Protein AF-A0A1Q7W1Q2-F1 (afdb_monomer_lite)

Radius of gyration: 24.7 Å; chains: 1; bounding box: 68×40×59 Å

pLDDT: mean 87.17, std 10.16, range [49.59, 96.88]

Secondary structure (DSSP, 8-state):
-HHHHHHHHHHHH-TT-TTHHHHHHHHHHHHHHTTSS-HHHHHHT-SSHHHHHHGGG--SHHHHHHHHHHHHHHHHHHTT-HHHHHHHHHHTTT--S-HHHHHTT-----PPPPPPPP-GGGT--B-HHHHHHHHS-HHHHHHHHH---HHHHHHHHHHHHHHHTSBS--HHHHHHHTSTTS-HHHHHHHHT-TT--HHHHHHHHTSTT-HHHHHHHHT-TT--HHHHHHHHHTTTT-HHHHHHHHHHHHTT-HHHHHHHHHTS-TT-HHHHHHHHHHHGGGS-HHHHHHHHHHHHHHHHHHHHHHHHHHHHSSSTTS-HHHHHHHHHT-STTHHHHHHTS----TTHHHHHHHHHHS-GGGGG-SSGGG-

Structure (mmCIF, N/CA/C/O backbone):
data_AF-A0A1Q7W1Q2-F1
#
_entry.id   AF-A0A1Q7W1Q2-F1
#
loop_
_atom_site.group_PDB
_atom_site.id
_atom_site.type_symbol
_atom_site.label_atom_id
_atom_site.label_alt_id
_atom_site.label_comp_id
_atom_site.label_asym_id
_atom_site.label_entity_id
_atom_site.label_seq_id
_atom_site.pdbx_PDB_ins_code
_atom_site.Cartn_x
_atom_site.Cartn_y
_atom_site.Cartn_z
_atom_site.occupancy
_atom_site.B_iso_or_equiv
_atom_site.auth_seq_id
_atom_site.auth_comp_id
_atom_site.auth_asym_id
_atom_site.auth_atom_id
_atom_site.pdbx_PDB_model_num
ATOM 1 N N . MET A 1 1 ? 6.305 15.985 -28.533 1.00 85.50 1 MET A N 1
ATOM 2 C CA . MET A 1 1 ? 7.759 16.013 -28.216 1.00 85.50 1 MET A CA 1
ATOM 3 C C . MET A 1 1 ? 8.336 17.378 -27.804 1.00 85.50 1 MET A C 1
ATOM 5 O O . MET A 1 1 ? 9.188 17.390 -26.925 1.00 85.50 1 MET A O 1
ATOM 9 N N . ALA A 1 2 ? 7.923 18.521 -28.372 1.00 83.88 2 ALA A N 1
ATOM 10 C CA . ALA A 1 2 ? 8.503 19.830 -28.011 1.00 83.88 2 ALA A CA 1
ATOM 11 C C . ALA A 1 2 ? 8.360 20.188 -26.513 1.00 83.88 2 ALA A C 1
ATOM 13 O O . ALA A 1 2 ? 9.341 20.574 -25.879 1.00 83.88 2 ALA A O 1
ATOM 14 N N . ASP A 1 3 ? 7.177 19.975 -25.924 1.00 83.31 3 ASP A N 1
ATOM 15 C CA . ASP A 1 3 ? 6.939 20.178 -24.483 1.00 83.31 3 ASP A CA 1
ATOM 16 C C . ASP A 1 3 ? 7.819 19.297 -23.602 1.00 83.31 3 ASP A C 1
ATOM 18 O O . ASP A 1 3 ? 8.350 19.747 -22.589 1.00 83.31 3 ASP A O 1
ATOM 22 N N . TYR A 1 4 ? 8.023 18.050 -24.024 1.00 86.75 4 TYR A N 1
ATOM 23 C CA . TYR A 1 4 ? 8.872 17.099 -23.321 1.00 86.75 4 TYR A CA 1
ATOM 24 C C . TYR A 1 4 ? 10.329 17.578 -23.273 1.00 86.75 4 TYR A C 1
ATOM 26 O O . TYR A 1 4 ? 10.944 17.585 -22.209 1.00 86.75 4 TYR A O 1
ATOM 34 N N . HIS A 1 5 ? 10.870 18.056 -24.399 1.00 85.31 5 HIS A N 1
ATOM 35 C CA . HIS A 1 5 ? 12.221 18.622 -24.437 1.00 85.31 5 HIS A CA 1
ATOM 36 C C . HIS A 1 5 ? 12.345 19.888 -23.584 1.00 85.31 5 HIS A C 1
ATOM 38 O O . HIS A 1 5 ? 13.326 20.026 -22.858 1.00 85.31 5 HIS A O 1
ATOM 44 N N . ARG A 1 6 ? 11.338 20.774 -23.601 1.00 87.25 6 ARG A N 1
ATOM 45 C CA . ARG A 1 6 ? 11.310 21.951 -22.715 1.00 87.25 6 ARG A CA 1
ATOM 46 C C . ARG A 1 6 ? 11.351 21.553 -21.240 1.00 87.25 6 ARG A C 1
ATOM 48 O O . ARG A 1 6 ? 12.134 22.121 -20.481 1.00 87.25 6 ARG A O 1
ATOM 55 N N . ALA A 1 7 ? 10.551 20.564 -20.847 1.00 82.62 7 ALA A N 1
ATOM 56 C CA . ALA A 1 7 ? 10.514 20.066 -19.476 1.00 82.62 7 ALA A CA 1
ATOM 57 C C . ALA A 1 7 ? 11.843 19.417 -19.057 1.00 82.62 7 ALA A C 1
ATOM 59 O O . ALA A 1 7 ? 12.332 19.688 -17.963 1.00 82.62 7 ALA A O 1
ATOM 60 N N . ILE A 1 8 ? 12.468 18.616 -19.929 1.00 82.56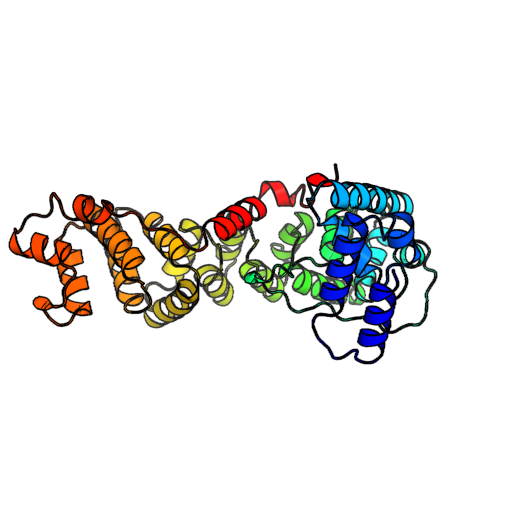 8 ILE A N 1
ATOM 61 C CA . ILE A 1 8 ? 13.799 18.049 -19.663 1.00 82.56 8 ILE A CA 1
ATOM 62 C C . ILE A 1 8 ? 14.821 19.154 -19.421 1.00 82.56 8 ILE A C 1
ATOM 64 O O . ILE A 1 8 ? 15.509 19.115 -18.402 1.00 82.56 8 ILE A O 1
ATOM 68 N N . SER A 1 9 ? 14.904 20.142 -20.316 1.00 83.38 9 SER A N 1
ATOM 69 C CA . SER A 1 9 ? 15.848 21.253 -20.165 1.00 83.38 9 SER A CA 1
ATOM 70 C C . SER A 1 9 ? 15.601 22.013 -18.862 1.00 83.38 9 SER A C 1
ATOM 72 O O . SER A 1 9 ? 16.543 22.365 -18.157 1.00 83.38 9 SER A O 1
ATOM 74 N N . HIS A 1 10 ? 14.333 22.206 -18.486 1.00 83.38 10 HIS A N 1
ATOM 75 C CA . HIS A 1 10 ? 13.975 22.829 -17.217 1.00 83.38 10 HIS A CA 1
ATOM 76 C C . HIS A 1 10 ? 14.518 22.053 -16.008 1.00 83.38 10 HIS A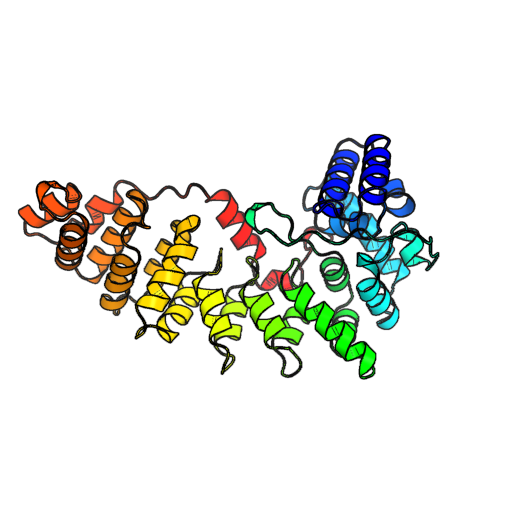 C 1
ATOM 78 O O . HIS A 1 10 ? 15.169 22.658 -15.158 1.00 83.38 10 HIS A O 1
ATOM 84 N N . PHE A 1 11 ? 14.288 20.738 -15.927 1.00 79.00 11 PHE A N 1
ATOM 85 C CA . PHE A 1 11 ? 14.748 19.930 -14.789 1.00 79.00 11 PHE A CA 1
ATOM 86 C C . PHE A 1 11 ? 16.263 19.700 -14.779 1.00 79.00 11 PHE A C 1
ATOM 88 O O . PHE A 1 11 ? 16.847 19.607 -13.705 1.00 79.00 11 PHE A O 1
ATOM 95 N N . GLN A 1 12 ? 16.917 19.674 -15.943 1.00 75.75 12 GLN A N 1
ATOM 96 C CA . GLN A 1 12 ? 18.382 19.648 -16.033 1.00 75.75 12 GLN A CA 1
ATOM 97 C C . GLN A 1 12 ? 19.006 20.937 -15.491 1.00 75.75 12 GLN A C 1
ATOM 99 O O . GLN A 1 12 ? 20.014 20.878 -14.794 1.00 75.75 12 GLN A O 1
ATOM 104 N N . ASN A 1 13 ? 18.370 22.081 -15.745 1.00 78.50 13 ASN A N 1
ATOM 105 C CA . ASN A 1 13 ? 18.809 23.373 -15.219 1.00 78.50 13 ASN A CA 1
ATOM 106 C C . ASN A 1 13 ? 18.407 23.590 -13.747 1.00 78.50 13 ASN A C 1
ATOM 108 O O . ASN A 1 13 ? 18.918 24.500 -13.102 1.00 78.50 13 ASN A O 1
ATOM 112 N N . HIS A 1 14 ? 17.505 22.762 -13.204 1.00 74.25 14 HIS A N 1
ATOM 113 C CA . HIS A 1 14 ? 17.011 22.854 -11.825 1.00 74.25 14 HIS A CA 1
ATOM 114 C C . HIS A 1 14 ? 16.956 21.468 -11.154 1.00 74.25 14 HIS A C 1
ATOM 116 O O . HIS A 1 14 ? 15.873 21.015 -10.767 1.00 74.25 14 HIS A O 1
ATOM 122 N N . PRO A 1 15 ? 18.104 20.787 -10.970 1.00 61.62 15 PRO A N 1
ATOM 123 C CA . PRO A 1 15 ? 18.145 19.396 -10.504 1.00 61.62 15 PRO A CA 1
ATOM 124 C C . PRO A 1 15 ? 17.605 19.204 -9.075 1.00 61.62 15 PRO A C 1
ATOM 126 O O . PRO A 1 15 ? 17.248 18.092 -8.697 1.00 61.62 15 PRO A O 1
ATOM 129 N N . GLY A 1 16 ? 17.506 20.282 -8.287 1.00 57.69 16 GLY A N 1
ATOM 130 C CA . GLY A 1 16 ? 16.912 20.276 -6.946 1.00 57.69 16 GLY A CA 1
ATOM 131 C C . GLY A 1 16 ? 15.379 20.334 -6.909 1.00 57.69 16 GLY A C 1
ATOM 132 O O . GLY A 1 16 ? 14.801 20.216 -5.830 1.00 57.69 16 GLY A O 1
ATOM 133 N N . ARG A 1 17 ? 14.690 20.520 -8.048 1.00 64.56 17 ARG A N 1
ATOM 134 C CA . ARG A 1 17 ? 13.218 20.519 -8.078 1.00 64.56 17 ARG A CA 1
ATOM 135 C C . ARG A 1 17 ? 12.680 19.091 -7.975 1.00 64.56 17 ARG A C 1
ATOM 137 O O . ARG A 1 17 ? 12.859 18.274 -8.877 1.00 64.56 17 ARG A O 1
ATOM 144 N N . ALA A 1 18 ? 11.971 18.811 -6.882 1.00 66.62 18 ALA A N 1
ATOM 145 C CA . ALA A 1 18 ? 11.214 17.573 -6.715 1.00 66.62 18 ALA A CA 1
ATOM 146 C C . ALA A 1 18 ? 10.126 17.434 -7.802 1.00 66.62 18 ALA A C 1
ATOM 148 O O . ALA A 1 18 ? 9.660 18.427 -8.358 1.00 66.62 18 ALA A O 1
ATOM 149 N N . GLY A 1 19 ? 9.710 16.203 -8.115 1.00 72.81 19 GLY A N 1
ATOM 150 C CA . GLY A 1 19 ? 8.628 15.954 -9.080 1.00 72.81 19 GLY A CA 1
ATOM 151 C C . GLY A 1 19 ? 9.064 15.791 -10.540 1.00 72.81 19 GLY A C 1
ATOM 152 O O . GLY A 1 19 ? 8.225 15.460 -11.375 1.00 72.81 19 GLY A O 1
ATOM 153 N N . GLY A 1 20 ? 10.348 15.976 -10.876 1.00 78.44 20 GLY A N 1
ATOM 154 C CA . GLY A 1 20 ? 10.820 15.964 -12.269 1.00 78.44 20 GLY A CA 1
ATOM 155 C C . GLY A 1 20 ? 10.509 14.676 -13.033 1.00 78.44 20 GLY A C 1
ATOM 156 O O . GLY A 1 20 ? 9.878 14.717 -14.089 1.00 78.44 20 GLY A O 1
ATOM 157 N N . LEU A 1 21 ? 10.873 13.519 -12.470 1.00 79.94 21 LEU A N 1
ATOM 158 C CA . LEU A 1 21 ? 10.579 12.210 -13.070 1.00 79.94 21 LEU A CA 1
ATOM 159 C C . LEU A 1 21 ? 9.072 12.019 -13.313 1.00 79.94 21 LEU A C 1
ATOM 161 O O . LEU A 1 21 ? 8.652 11.590 -14.385 1.00 79.94 21 LEU A O 1
ATOM 165 N N . THR A 1 22 ? 8.261 12.375 -12.320 1.00 80.75 22 THR A N 1
ATOM 166 C CA . THR A 1 22 ? 6.802 12.276 -12.356 1.00 80.75 22 THR A CA 1
ATOM 167 C C . THR A 1 22 ? 6.188 13.150 -13.445 1.00 80.75 22 THR A C 1
ATOM 169 O O . THR A 1 22 ? 5.297 12.711 -14.180 1.00 80.75 22 THR A O 1
ATOM 172 N N . HIS A 1 23 ? 6.660 14.389 -13.561 1.00 85.31 23 HIS A N 1
ATOM 173 C CA . HIS A 1 23 ? 6.187 15.316 -14.575 1.00 85.31 23 HIS A CA 1
ATOM 174 C C . HIS A 1 23 ? 6.527 14.800 -15.975 1.00 85.31 23 HIS A C 1
ATOM 176 O O . HIS A 1 23 ? 5.652 14.731 -16.837 1.00 85.31 23 HIS A O 1
ATOM 182 N N . LEU A 1 24 ? 7.772 14.357 -16.181 1.00 88.69 24 LEU A N 1
ATOM 183 C CA . LEU A 1 24 ? 8.210 13.774 -17.449 1.00 88.69 24 LEU A CA 1
ATOM 184 C C . LEU A 1 24 ? 7.396 12.529 -17.808 1.00 88.69 24 LEU A C 1
ATOM 186 O O . LEU A 1 24 ? 6.903 12.439 -18.927 1.00 88.69 24 LEU A O 1
ATOM 190 N N . ARG A 1 25 ? 7.160 11.628 -16.850 1.00 89.12 25 ARG A N 1
ATOM 191 C CA . ARG A 1 25 ? 6.273 10.468 -17.019 1.00 89.12 25 ARG A CA 1
ATOM 192 C C . ARG A 1 25 ? 4.870 10.873 -17.453 1.00 89.12 25 ARG A C 1
ATOM 194 O O . ARG A 1 25 ? 4.343 10.313 -18.408 1.00 89.12 25 ARG A O 1
ATOM 201 N N . THR A 1 26 ? 4.277 11.858 -16.783 1.00 89.44 26 THR A N 1
ATOM 202 C CA . THR A 1 26 ? 2.939 12.365 -17.121 1.00 89.44 26 THR A CA 1
ATOM 203 C C . THR A 1 26 ? 2.894 12.919 -18.542 1.00 89.44 26 THR A C 1
ATOM 205 O O . THR A 1 26 ? 1.967 12.614 -19.292 1.00 89.44 26 THR A O 1
ATOM 208 N N . LEU A 1 27 ? 3.908 13.695 -18.938 1.00 92.25 27 LEU A N 1
ATOM 209 C CA . LEU A 1 27 ? 4.029 14.195 -20.305 1.00 92.25 27 LEU A CA 1
ATOM 210 C C . LEU A 1 27 ? 4.184 13.058 -21.314 1.00 92.25 27 LEU A C 1
ATOM 212 O O . LEU A 1 27 ? 3.545 13.104 -22.363 1.00 92.25 27 LEU A O 1
ATOM 216 N N . THR A 1 28 ? 4.985 12.032 -21.012 1.00 92.75 28 THR A N 1
ATOM 217 C CA . THR A 1 28 ? 5.147 10.893 -21.917 1.00 92.75 28 THR A CA 1
ATOM 218 C C . THR A 1 28 ? 3.845 10.118 -22.082 1.00 92.75 28 THR A C 1
ATOM 220 O O . THR A 1 28 ? 3.453 9.850 -23.212 1.00 92.75 28 THR A O 1
ATOM 223 N N . ILE A 1 29 ? 3.126 9.834 -20.992 1.00 92.81 29 ILE A N 1
ATOM 224 C CA . ILE A 1 29 ? 1.820 9.156 -21.031 1.00 92.81 29 ILE A CA 1
ATOM 225 C C . ILE A 1 29 ? 0.819 9.956 -21.866 1.00 92.81 29 ILE A C 1
ATOM 227 O O . ILE A 1 29 ? 0.191 9.406 -22.768 1.00 92.81 29 ILE A O 1
ATOM 231 N N . ARG A 1 30 ? 0.698 11.267 -21.618 1.00 94.19 30 ARG A N 1
ATOM 232 C CA . ARG A 1 30 ? -0.177 12.148 -22.409 1.00 94.19 30 ARG A CA 1
ATOM 233 C C . ARG A 1 30 ? 0.226 12.170 -23.881 1.00 94.19 30 ARG A C 1
ATOM 235 O O . ARG A 1 30 ? -0.639 12.127 -24.748 1.00 94.19 30 ARG A O 1
ATOM 242 N N . GLY A 1 31 ? 1.526 12.202 -24.160 1.00 94.38 31 GLY A N 1
ATOM 243 C CA . GLY A 1 31 ? 2.055 12.185 -25.516 1.00 94.38 31 GLY A CA 1
ATOM 244 C C . GLY A 1 31 ? 1.741 10.888 -26.261 1.00 94.38 31 GLY A C 1
ATOM 245 O O . GLY A 1 31 ? 1.315 10.955 -27.411 1.00 94.38 31 GLY A O 1
ATOM 246 N N . VAL A 1 32 ? 1.880 9.737 -25.594 1.00 95.00 32 VAL A N 1
ATOM 247 C CA . VAL A 1 32 ? 1.506 8.415 -26.123 1.00 95.00 32 VAL A CA 1
ATOM 248 C C . VAL A 1 32 ? 0.003 8.343 -26.389 1.00 95.00 32 VAL A C 1
ATOM 250 O O . VAL A 1 32 ? -0.393 7.956 -27.486 1.00 95.00 32 VAL A O 1
ATOM 253 N N . ARG A 1 33 ? -0.835 8.787 -25.438 1.00 94.25 33 ARG A N 1
ATOM 254 C CA . ARG A 1 33 ? -2.300 8.858 -25.611 1.00 94.25 33 ARG A CA 1
ATOM 255 C C . ARG A 1 33 ? -2.698 9.702 -26.820 1.00 94.25 33 ARG A C 1
ATOM 257 O O . ARG A 1 33 ? -3.527 9.302 -27.627 1.00 94.25 33 ARG A O 1
ATOM 264 N N . ALA A 1 34 ? -2.058 10.856 -26.976 1.00 93.44 34 ALA A N 1
ATOM 265 C CA . ALA A 1 34 ? -2.306 11.758 -28.094 1.00 93.44 34 ALA A CA 1
ATOM 266 C C . ALA A 1 34 ? -1.650 11.307 -29.417 1.00 93.44 34 ALA A C 1
ATOM 268 O O . ALA A 1 34 ? -1.784 12.004 -30.417 1.00 93.44 34 ALA A O 1
ATOM 269 N N . GLY A 1 35 ? -0.882 10.208 -29.435 1.00 93.19 35 GLY A N 1
ATOM 270 C CA . GLY A 1 35 ? -0.128 9.761 -30.615 1.00 93.19 35 GLY A CA 1
ATOM 271 C C . GLY A 1 35 ? 1.045 10.671 -31.013 1.00 93.19 35 GLY A C 1
ATOM 272 O O . GLY A 1 35 ? 1.650 10.479 -32.061 1.00 93.19 35 GLY A O 1
ATOM 273 N N . THR A 1 36 ? 1.397 11.653 -30.179 1.00 94.50 36 THR A N 1
ATOM 274 C CA . THR A 1 36 ? 2.487 12.622 -30.428 1.00 94.50 36 THR A CA 1
ATOM 275 C C . THR A 1 36 ? 3.857 12.145 -29.944 1.00 94.50 36 THR A C 1
ATOM 277 O O . THR A 1 36 ? 4.859 12.843 -30.132 1.00 94.50 36 THR A O 1
ATOM 280 N N . ILE A 1 37 ? 3.887 11.000 -29.257 1.00 94.69 37 ILE A N 1
ATOM 281 C CA . ILE A 1 37 ? 5.092 10.270 -28.869 1.00 94.69 37 ILE A CA 1
ATOM 282 C C . ILE A 1 37 ? 4.863 8.808 -29.242 1.00 94.69 37 ILE A C 1
ATOM 284 O O . ILE A 1 37 ? 4.024 8.128 -28.653 1.00 94.69 37 ILE A O 1
ATOM 288 N N . SER A 1 38 ? 5.607 8.333 -30.232 1.00 94.12 38 SER A N 1
ATOM 289 C CA . SER A 1 38 ? 5.557 6.950 -30.704 1.00 94.12 38 SER A CA 1
ATOM 290 C C . SER A 1 38 ? 6.296 5.986 -29.759 1.00 94.12 38 SER A C 1
ATOM 292 O O . SER A 1 38 ? 7.199 6.407 -29.030 1.00 94.12 38 SER A O 1
ATOM 294 N N . PRO A 1 39 ? 6.010 4.669 -29.806 1.00 93.00 39 PRO A N 1
ATOM 295 C CA . PRO A 1 39 ? 6.775 3.664 -29.056 1.00 93.00 39 PRO A CA 1
ATOM 296 C C . PRO A 1 39 ? 8.285 3.735 -29.323 1.00 93.00 39 PRO A C 1
ATOM 298 O O . PRO A 1 39 ? 9.098 3.605 -28.408 1.00 93.00 39 PRO A O 1
ATOM 301 N N . HIS A 1 40 ? 8.661 4.007 -30.575 1.00 94.31 40 HIS A N 1
ATOM 302 C CA . HIS A 1 40 ? 10.049 4.217 -30.970 1.00 94.31 40 HIS A CA 1
ATOM 303 C C . HIS A 1 40 ? 10.657 5.434 -30.253 1.00 94.31 40 HIS A C 1
ATOM 305 O O . HIS A 1 40 ? 11.761 5.369 -29.723 1.00 94.31 40 HIS A O 1
ATOM 311 N N . GLU A 1 41 ? 9.943 6.550 -30.145 1.00 94.81 41 GLU A N 1
ATOM 312 C CA . GLU A 1 41 ? 10.446 7.709 -29.400 1.00 94.81 41 GLU A CA 1
ATOM 313 C C . GLU A 1 41 ? 10.572 7.438 -27.897 1.00 94.81 41 GLU A C 1
ATOM 315 O O . GLU A 1 41 ? 11.527 7.918 -27.283 1.00 94.81 41 GLU A O 1
ATOM 320 N N . VAL A 1 42 ? 9.689 6.623 -27.310 1.00 94.06 42 VAL A N 1
ATOM 321 C CA . VAL A 1 42 ? 9.826 6.204 -25.905 1.00 94.06 42 VAL A CA 1
ATOM 322 C C . VAL A 1 42 ? 11.105 5.390 -25.682 1.00 94.06 42 VAL A C 1
ATOM 324 O O . VAL A 1 42 ? 11.809 5.601 -24.698 1.00 94.06 42 VAL A O 1
ATOM 327 N N . LEU A 1 43 ? 11.457 4.500 -26.609 1.00 91.88 43 LEU A N 1
ATOM 328 C CA . LEU A 1 43 ? 12.670 3.685 -26.502 1.00 91.88 43 LEU A CA 1
ATOM 329 C C . LEU A 1 43 ? 13.958 4.497 -26.717 1.00 91.88 43 LEU A C 1
ATOM 331 O O . LEU A 1 43 ? 14.929 4.329 -25.976 1.00 91.88 43 LEU A O 1
ATOM 335 N N . PHE A 1 44 ? 13.973 5.367 -27.730 1.00 91.62 44 PHE A N 1
ATOM 336 C CA . PHE A 1 44 ? 15.202 5.996 -28.225 1.00 91.62 44 PHE A CA 1
ATOM 337 C C . PHE A 1 44 ? 15.429 7.417 -27.692 1.00 91.62 44 PHE A C 1
ATOM 339 O O . PHE A 1 44 ? 16.579 7.845 -27.579 1.00 91.62 44 PHE A O 1
ATOM 346 N N . ARG A 1 45 ? 14.363 8.171 -27.386 1.00 89.75 45 ARG A N 1
ATOM 347 C CA . ARG A 1 45 ? 14.434 9.627 -27.143 1.00 89.75 45 ARG A CA 1
ATOM 348 C C . ARG A 1 45 ? 13.939 10.072 -25.770 1.00 89.75 45 ARG A C 1
ATOM 350 O O . ARG A 1 45 ? 14.399 11.103 -25.286 1.00 89.75 45 ARG A O 1
ATOM 357 N N . VAL A 1 46 ? 13.036 9.328 -25.135 1.00 90.25 46 VAL A N 1
ATOM 358 C CA . VAL A 1 46 ? 12.585 9.618 -23.765 1.00 90.25 46 VAL A CA 1
ATOM 359 C C . VAL A 1 46 ? 13.734 9.380 -22.786 1.00 90.25 46 VAL A C 1
ATOM 361 O O . VAL A 1 46 ? 14.399 8.346 -22.812 1.00 90.25 46 VAL A O 1
ATOM 364 N N . ARG A 1 47 ? 13.984 10.384 -21.943 1.00 86.50 47 ARG A N 1
ATOM 365 C CA . ARG A 1 47 ? 15.082 10.441 -20.968 1.00 86.50 47 ARG A CA 1
ATOM 366 C C . ARG A 1 47 ? 14.596 11.059 -19.651 1.00 86.50 47 ARG A C 1
ATOM 368 O O . ARG A 1 47 ? 13.823 12.017 -19.714 1.00 86.50 47 ARG A O 1
ATOM 375 N N . PRO A 1 48 ? 15.074 10.612 -18.480 1.00 86.75 48 PRO A N 1
ATOM 376 C CA . PRO A 1 48 ? 15.948 9.450 -18.270 1.00 86.75 48 PRO A CA 1
ATOM 377 C C . PRO A 1 48 ? 15.244 8.117 -18.579 1.00 86.75 48 PRO A C 1
ATOM 379 O O . PRO A 1 48 ? 14.015 8.073 -18.663 1.00 86.75 48 PRO A O 1
ATOM 382 N N . ALA A 1 49 ? 16.004 7.023 -18.707 1.00 89.81 49 ALA A N 1
ATOM 383 C CA . ALA A 1 49 ? 15.475 5.675 -18.966 1.00 89.81 49 ALA A CA 1
ATOM 384 C C . ALA A 1 49 ? 14.378 5.265 -17.966 1.00 89.81 49 ALA A C 1
ATOM 386 O O . ALA A 1 49 ? 13.394 4.625 -18.339 1.00 89.81 49 ALA A O 1
ATOM 387 N N . ALA A 1 50 ? 14.498 5.722 -16.716 1.00 89.38 50 ALA A N 1
ATOM 388 C CA . ALA A 1 50 ? 13.483 5.598 -15.677 1.00 89.38 50 ALA A CA 1
ATOM 389 C C . ALA A 1 50 ? 12.072 6.039 -16.118 1.00 89.38 50 ALA A C 1
ATOM 391 O O . ALA A 1 50 ? 11.092 5.408 -15.723 1.00 89.38 50 ALA A O 1
ATOM 392 N N . VAL A 1 51 ? 11.946 7.076 -16.955 1.00 89.88 51 VAL A N 1
ATOM 393 C CA . VAL A 1 51 ? 10.649 7.540 -17.476 1.00 89.88 51 VAL A CA 1
ATOM 394 C C . VAL A 1 51 ? 10.037 6.481 -18.389 1.00 89.88 51 VAL A C 1
ATOM 396 O O . VAL A 1 51 ? 8.892 6.092 -18.171 1.00 89.88 51 VAL A O 1
ATOM 399 N N . ALA A 1 52 ? 10.808 5.954 -19.343 1.00 92.50 52 ALA A N 1
ATOM 400 C CA . ALA A 1 52 ? 10.351 4.897 -20.244 1.00 92.50 52 ALA A CA 1
ATOM 401 C C . ALA A 1 52 ? 9.956 3.625 -19.476 1.00 92.50 52 ALA A C 1
ATOM 403 O O . ALA A 1 52 ? 8.896 3.056 -19.723 1.00 92.50 52 ALA A O 1
ATOM 404 N N . VAL A 1 53 ? 10.758 3.225 -18.482 1.00 93.31 53 VAL A N 1
ATOM 405 C CA . VAL A 1 53 ? 10.449 2.072 -17.620 1.00 93.31 53 VAL A CA 1
ATOM 406 C C . VAL A 1 53 ? 9.177 2.308 -16.802 1.00 93.31 53 VAL A C 1
ATOM 408 O O . VAL A 1 53 ? 8.352 1.411 -16.672 1.00 93.31 53 VAL A O 1
ATOM 411 N N . SER A 1 54 ? 8.952 3.520 -16.292 1.00 90.69 54 SER A N 1
ATOM 412 C CA . SER A 1 54 ? 7.772 3.829 -15.470 1.00 90.69 54 SER A CA 1
ATOM 413 C C . SER A 1 54 ? 6.426 3.722 -16.204 1.00 90.69 54 SER A C 1
ATOM 415 O O . SER A 1 54 ? 5.380 3.679 -15.550 1.00 90.69 54 SER A O 1
ATOM 417 N N . ILE A 1 55 ? 6.442 3.679 -17.540 1.00 89.88 55 ILE A N 1
ATOM 418 C CA . ILE A 1 55 ? 5.252 3.531 -18.390 1.00 89.88 55 ILE A CA 1
ATOM 419 C C . ILE A 1 55 ? 4.759 2.081 -18.410 1.00 89.88 55 ILE A C 1
ATOM 421 O O . ILE A 1 55 ? 3.566 1.856 -18.567 1.00 89.88 55 ILE A O 1
ATOM 425 N N . LEU A 1 56 ? 5.625 1.093 -18.156 1.00 91.75 56 LEU A N 1
ATOM 426 C CA . LEU A 1 56 ? 5.227 -0.323 -18.057 1.00 91.75 56 LEU A CA 1
ATOM 427 C C . LEU A 1 56 ? 4.188 -0.559 -16.950 1.00 91.75 56 LEU A C 1
ATOM 429 O O . LEU A 1 56 ? 3.427 -1.523 -16.993 1.00 91.75 56 LEU A O 1
ATOM 433 N N . ALA A 1 57 ? 4.146 0.331 -15.961 1.00 87.50 57 ALA A N 1
ATOM 434 C CA . ALA A 1 57 ? 3.172 0.291 -14.885 1.00 87.50 57 ALA A CA 1
ATOM 435 C C . ALA A 1 57 ? 1.760 0.771 -15.282 1.00 87.50 57 ALA A C 1
ATOM 437 O O . ALA A 1 57 ? 0.839 0.690 -14.471 1.00 87.50 57 ALA A O 1
ATOM 438 N N . GLU A 1 58 ? 1.571 1.292 -16.495 1.00 88.88 58 GLU A N 1
ATOM 439 C CA . GLU A 1 58 ? 0.285 1.828 -16.938 1.00 88.88 58 GLU A CA 1
ATOM 440 C C . GLU A 1 58 ? -0.662 0.735 -17.435 1.00 88.88 58 GLU A C 1
ATOM 442 O O . GLU A 1 58 ? -0.293 -0.110 -18.249 1.00 88.88 58 GLU A O 1
ATOM 447 N N . ARG A 1 59 ? -1.906 0.780 -16.943 1.00 86.50 59 ARG A N 1
ATOM 448 C CA . ARG A 1 59 ? -2.957 -0.215 -17.231 1.00 86.50 59 ARG A CA 1
ATOM 449 C C . ARG A 1 59 ? -3.822 0.140 -18.430 1.00 86.50 59 ARG A C 1
ATOM 451 O O . ARG A 1 59 ? -4.494 -0.723 -18.986 1.00 86.50 59 ARG A O 1
ATOM 458 N N . GLU A 1 60 ? -3.873 1.419 -18.778 1.00 88.38 60 GLU A N 1
ATOM 459 C CA . GLU A 1 60 ? -4.707 1.893 -19.872 1.00 88.38 60 GLU A CA 1
ATOM 460 C C . GLU A 1 60 ? -4.227 1.305 -21.190 1.00 88.38 60 GLU A C 1
ATOM 462 O O . GLU A 1 60 ? -3.059 1.453 -21.540 1.00 88.38 60 GLU A O 1
ATOM 467 N N . ARG A 1 61 ? -5.146 0.677 -21.929 1.00 87.62 61 ARG A N 1
ATOM 468 C CA . ARG A 1 61 ? -4.853 -0.147 -23.107 1.00 87.62 61 ARG A CA 1
ATOM 469 C C . ARG A 1 61 ? -3.821 0.470 -24.055 1.00 87.62 61 ARG A C 1
ATOM 471 O O . ARG A 1 61 ? -2.809 -0.159 -24.330 1.00 87.62 61 ARG A O 1
ATOM 478 N N . GLN A 1 62 ? -4.040 1.711 -24.490 1.00 88.06 62 GLN A N 1
ATOM 479 C CA . GLN A 1 62 ? -3.158 2.380 -25.451 1.00 88.06 62 GLN A CA 1
ATOM 480 C C . GLN A 1 62 ? -1.718 2.525 -24.936 1.00 88.06 62 GLN A C 1
ATOM 482 O O . GLN A 1 62 ? -0.764 2.384 -25.694 1.00 88.06 62 GLN A O 1
ATOM 487 N N . VAL A 1 63 ? -1.550 2.799 -23.642 1.00 91.12 63 VAL A N 1
ATOM 488 C CA . VAL A 1 63 ? -0.236 2.959 -23.011 1.00 91.12 63 VAL A CA 1
ATOM 489 C C . VAL A 1 63 ? 0.363 1.597 -22.652 1.00 91.12 63 VAL A C 1
ATOM 491 O O . VAL A 1 63 ? 1.565 1.391 -22.810 1.00 91.12 63 VAL A O 1
ATOM 494 N N . ALA A 1 64 ? -0.476 0.648 -22.234 1.00 90.56 64 ALA A N 1
ATOM 495 C CA . ALA A 1 64 ? -0.094 -0.724 -21.937 1.00 90.56 64 ALA A CA 1
ATOM 496 C C . ALA A 1 64 ? 0.485 -1.430 -23.173 1.00 90.56 64 ALA A C 1
ATOM 498 O O . ALA A 1 64 ? 1.484 -2.128 -23.038 1.00 90.56 64 ALA A O 1
ATOM 499 N N . ASP A 1 65 ? -0.056 -1.197 -24.374 1.00 91.50 65 ASP A N 1
ATOM 500 C CA . ASP A 1 65 ? 0.479 -1.752 -25.627 1.00 91.50 65 ASP A CA 1
ATOM 501 C C . ASP A 1 65 ? 1.911 -1.257 -25.904 1.00 91.50 65 ASP A C 1
ATOM 503 O O . ASP A 1 65 ? 2.798 -2.041 -26.252 1.00 91.50 65 ASP A O 1
ATOM 507 N N . VAL A 1 66 ? 2.186 0.029 -25.650 1.00 93.62 66 VAL A N 1
ATOM 508 C CA . VAL A 1 66 ? 3.557 0.569 -25.679 1.00 93.62 66 VAL A CA 1
ATOM 509 C C . VAL A 1 66 ? 4.418 -0.081 -24.594 1.00 93.62 66 VAL A C 1
ATOM 511 O O . VAL A 1 66 ? 5.553 -0.477 -24.859 1.00 93.62 66 VAL A O 1
ATOM 514 N N . GLY A 1 67 ? 3.869 -0.253 -23.391 1.00 93.25 67 GLY A N 1
ATOM 515 C CA . GLY A 1 67 ? 4.506 -0.973 -22.291 1.00 93.25 67 GLY A CA 1
ATOM 516 C C . GLY A 1 67 ? 4.911 -2.402 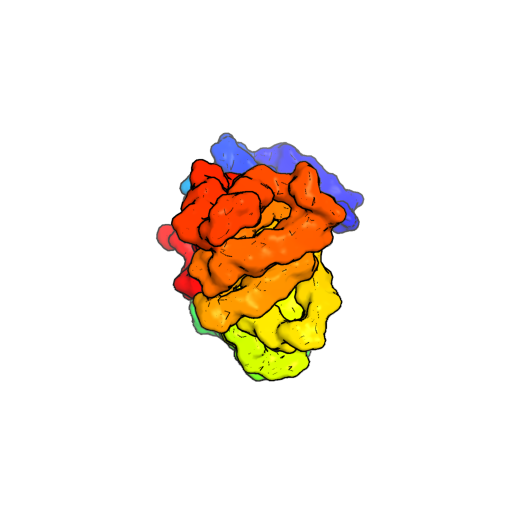-22.663 1.00 93.25 67 GLY A C 1
ATOM 517 O O . GLY A 1 67 ? 6.031 -2.801 -22.352 1.00 93.25 67 GLY A O 1
ATOM 518 N N . LYS A 1 68 ? 4.064 -3.151 -23.385 1.00 93.56 68 LYS A N 1
ATOM 519 C CA . LYS A 1 68 ? 4.360 -4.511 -23.872 1.00 93.56 68 LYS A CA 1
ATOM 520 C C . LYS A 1 68 ? 5.532 -4.522 -24.848 1.00 93.56 68 LYS A C 1
ATOM 522 O O . LYS A 1 68 ? 6.428 -5.351 -24.709 1.00 93.56 68 LYS A O 1
ATOM 527 N N . LEU A 1 69 ? 5.571 -3.577 -25.790 1.00 93.94 69 LEU A N 1
ATOM 528 C CA . LEU A 1 69 ? 6.691 -3.435 -26.730 1.00 93.94 69 LEU A CA 1
ATOM 529 C C . LEU A 1 69 ? 8.006 -3.140 -26.000 1.00 93.94 69 LEU A C 1
ATOM 531 O O . LEU A 1 69 ? 9.038 -3.741 -26.302 1.00 93.94 69 LEU A O 1
ATOM 535 N N . ILE A 1 70 ? 7.968 -2.239 -25.016 1.00 94.69 70 ILE A N 1
ATOM 536 C CA . ILE A 1 70 ? 9.146 -1.897 -24.217 1.00 94.69 70 ILE A CA 1
ATOM 537 C C . ILE A 1 70 ? 9.595 -3.093 -23.372 1.00 94.69 70 ILE A C 1
ATOM 539 O O . ILE A 1 70 ? 10.782 -3.417 -23.359 1.00 94.69 70 ILE A O 1
ATOM 543 N N . ALA A 1 71 ? 8.660 -3.768 -22.702 1.00 95.38 71 ALA A N 1
ATOM 544 C CA . ALA A 1 71 ? 8.930 -4.959 -21.907 1.00 95.38 71 ALA A CA 1
ATOM 545 C C . ALA A 1 71 ? 9.588 -6.054 -22.757 1.00 95.38 71 ALA A C 1
ATOM 547 O O . ALA A 1 71 ? 10.653 -6.543 -22.390 1.00 95.38 71 ALA A O 1
ATOM 548 N N . ALA A 1 72 ? 9.032 -6.353 -23.936 1.00 95.25 72 ALA A N 1
ATOM 549 C CA . ALA A 1 72 ? 9.611 -7.306 -24.879 1.00 95.25 72 ALA A CA 1
ATOM 550 C C . ALA A 1 72 ? 11.044 -6.922 -25.273 1.00 95.25 72 ALA A C 1
ATOM 552 O O . ALA A 1 72 ? 11.917 -7.786 -25.353 1.00 95.25 72 ALA A O 1
ATOM 553 N N . ARG A 1 73 ? 11.323 -5.625 -25.463 1.00 95.31 73 ARG A N 1
ATOM 554 C CA . ARG A 1 73 ? 12.674 -5.163 -25.794 1.00 95.31 73 ARG A CA 1
ATOM 555 C C . ARG A 1 73 ? 13.668 -5.306 -24.647 1.00 95.31 73 ARG A C 1
ATOM 557 O O . ARG A 1 73 ? 14.804 -5.702 -24.904 1.00 95.31 73 ARG A O 1
ATOM 564 N N . ILE A 1 74 ? 13.254 -5.008 -23.415 1.00 95.75 74 ILE A N 1
ATOM 565 C CA . ILE A 1 74 ? 14.078 -5.215 -22.216 1.00 95.75 74 ILE A CA 1
ATOM 566 C C . ILE A 1 74 ? 14.370 -6.708 -22.052 1.00 95.75 74 ILE A C 1
ATOM 568 O O . ILE A 1 74 ? 15.530 -7.085 -21.914 1.00 95.75 74 ILE A O 1
ATOM 572 N N . THR A 1 75 ? 13.345 -7.560 -22.134 1.00 95.75 75 THR A N 1
ATOM 573 C CA . THR A 1 75 ? 13.497 -9.014 -22.008 1.00 95.75 75 THR A CA 1
ATOM 574 C C . THR A 1 75 ? 14.391 -9.589 -23.104 1.00 95.75 75 THR A C 1
ATOM 576 O O . THR A 1 75 ? 15.252 -10.406 -22.804 1.00 95.75 75 THR A O 1
ATOM 579 N N . ALA A 1 76 ? 14.261 -9.133 -24.353 1.00 95.25 76 ALA A N 1
ATOM 580 C CA . ALA A 1 76 ? 15.132 -9.572 -25.443 1.00 95.25 76 ALA A CA 1
ATOM 581 C C . ALA A 1 76 ? 16.597 -9.143 -25.245 1.00 95.25 76 ALA A C 1
ATOM 583 O O . ALA A 1 76 ? 17.503 -9.890 -25.596 1.00 95.25 76 ALA A O 1
ATOM 584 N N . ALA A 1 77 ? 16.837 -7.950 -24.691 1.00 93.19 77 ALA A N 1
ATOM 585 C CA . ALA A 1 77 ? 18.187 -7.444 -24.443 1.00 93.19 77 ALA A CA 1
ATOM 586 C C . ALA A 1 77 ? 18.847 -8.063 -23.199 1.00 93.19 77 ALA A C 1
ATOM 588 O O . ALA A 1 77 ? 20.065 -8.220 -23.169 1.00 93.19 77 ALA A O 1
ATOM 589 N N . ALA A 1 78 ? 18.064 -8.383 -22.166 1.00 93.88 78 ALA A N 1
ATOM 590 C CA . ALA A 1 78 ? 18.565 -8.976 -20.929 1.00 93.88 78 ALA A CA 1
ATOM 591 C C . ALA A 1 78 ? 18.631 -10.511 -20.975 1.00 93.88 78 ALA A C 1
ATOM 593 O O . ALA A 1 78 ? 19.439 -11.117 -20.273 1.00 93.88 78 ALA A O 1
ATOM 594 N N . GLY A 1 79 ? 17.776 -11.143 -21.782 1.00 93.75 79 GLY A N 1
ATOM 595 C CA . GLY A 1 79 ? 17.627 -12.592 -21.832 1.00 93.75 79 GLY A CA 1
ATOM 596 C C . GLY A 1 79 ? 17.324 -13.182 -20.452 1.00 93.75 79 GLY A C 1
ATOM 597 O O . GLY A 1 79 ? 16.532 -12.642 -19.671 1.00 93.75 79 GLY A O 1
ATOM 598 N N . THR A 1 80 ? 17.988 -14.295 -20.150 1.00 94.50 80 THR A N 1
ATOM 599 C CA . THR A 1 80 ? 17.932 -14.992 -18.857 1.00 94.50 80 THR A CA 1
ATOM 600 C C . THR A 1 80 ? 19.190 -14.773 -18.014 1.00 94.50 80 THR A C 1
ATOM 602 O O . THR A 1 80 ? 19.421 -15.537 -17.083 1.00 94.50 80 THR A O 1
ATOM 605 N N . ASP A 1 81 ? 20.018 -13.771 -18.335 1.00 94.31 81 ASP A N 1
ATOM 606 C CA . ASP A 1 81 ? 21.279 -13.501 -17.632 1.00 94.31 81 ASP A CA 1
ATOM 607 C C . ASP A 1 81 ? 21.032 -12.737 -16.310 1.00 94.31 81 ASP A C 1
ATOM 609 O O . ASP A 1 81 ? 20.632 -11.562 -16.337 1.00 94.31 81 ASP A O 1
ATOM 613 N N . PRO A 1 82 ? 21.290 -13.354 -15.138 1.00 93.88 82 PRO A N 1
ATOM 614 C CA . PRO A 1 82 ? 21.080 -12.708 -13.845 1.00 93.88 82 PRO A CA 1
ATOM 615 C C . PRO A 1 82 ? 21.948 -11.463 -13.609 1.00 93.88 82 PRO A C 1
ATOM 617 O O . PRO A 1 82 ? 21.501 -10.528 -12.933 1.00 93.88 82 PRO A O 1
ATOM 620 N N . GLU A 1 83 ? 23.169 -11.411 -14.150 1.00 91.62 83 GLU A N 1
ATOM 621 C CA . GLU A 1 83 ? 24.066 -10.258 -13.989 1.00 91.62 83 GLU A CA 1
ATOM 622 C C . GLU A 1 83 ? 23.622 -9.087 -14.861 1.00 91.62 83 GLU A C 1
ATOM 624 O O . GLU A 1 83 ? 23.641 -7.927 -14.422 1.00 91.62 83 GLU A O 1
ATOM 629 N N . ARG A 1 84 ? 23.120 -9.380 -16.067 1.00 93.38 84 ARG A N 1
ATOM 630 C CA . ARG A 1 84 ? 22.517 -8.364 -16.931 1.00 93.38 84 ARG A CA 1
ATOM 631 C C . ARG A 1 84 ? 21.299 -7.732 -16.270 1.00 93.38 84 ARG A C 1
ATOM 633 O O . ARG A 1 84 ? 21.236 -6.507 -16.162 1.00 93.38 84 ARG A O 1
ATOM 640 N N . TRP A 1 85 ? 20.375 -8.544 -15.755 1.00 95.00 85 TRP A N 1
ATOM 641 C CA . TRP A 1 85 ? 19.213 -8.051 -15.006 1.00 95.00 85 TRP A CA 1
ATOM 642 C C . TRP A 1 85 ? 19.616 -7.223 -13.787 1.00 95.00 85 TRP A C 1
ATOM 644 O O . TRP A 1 85 ? 19.081 -6.134 -13.578 1.00 95.00 85 TRP A O 1
ATOM 654 N N . SER A 1 86 ? 20.600 -7.695 -13.022 1.00 92.44 86 SER A N 1
ATOM 655 C CA . SER A 1 86 ? 21.097 -6.971 -11.852 1.00 92.44 86 SER A CA 1
ATOM 656 C C . SER A 1 86 ? 21.675 -5.604 -12.215 1.00 92.44 86 SER A C 1
ATOM 658 O O . SER A 1 86 ? 21.419 -4.622 -11.520 1.00 92.44 86 SER A O 1
ATOM 660 N N . THR A 1 87 ? 22.411 -5.523 -13.324 1.00 90.69 87 THR A N 1
ATOM 661 C CA . THR A 1 87 ? 22.978 -4.268 -13.836 1.00 90.69 87 THR A CA 1
ATOM 662 C C . THR A 1 87 ? 21.885 -3.277 -14.230 1.00 90.69 87 THR A C 1
ATOM 664 O O . THR A 1 87 ? 21.966 -2.102 -13.871 1.00 90.69 87 THR A O 1
ATOM 667 N N . LEU A 1 88 ? 20.841 -3.739 -14.925 1.00 93.12 88 LEU A N 1
ATOM 668 C CA . LEU A 1 88 ? 19.716 -2.888 -15.319 1.00 93.12 88 LEU A CA 1
ATOM 669 C C . LEU A 1 88 ? 18.956 -2.357 -14.094 1.00 93.12 88 LEU A C 1
ATOM 671 O O . LEU A 1 88 ? 18.665 -1.163 -14.028 1.00 93.12 88 LEU A O 1
ATOM 675 N N . ILE A 1 89 ? 18.681 -3.214 -13.104 1.00 93.06 89 ILE A N 1
ATOM 676 C CA . ILE A 1 89 ? 17.989 -2.831 -11.863 1.00 93.06 89 ILE A CA 1
ATOM 677 C C . ILE A 1 89 ? 18.819 -1.821 -11.054 1.00 93.06 89 ILE A C 1
ATOM 679 O O . ILE A 1 89 ? 18.269 -0.825 -10.586 1.00 93.06 89 ILE A O 1
ATOM 683 N N . ASP A 1 90 ? 20.135 -2.033 -10.930 1.00 88.38 90 ASP A N 1
ATOM 684 C CA . ASP A 1 90 ? 21.037 -1.127 -10.204 1.00 88.38 90 ASP A CA 1
ATOM 685 C C . ASP A 1 90 ? 21.148 0.258 -10.879 1.00 88.38 90 ASP A C 1
ATOM 687 O O . ASP A 1 90 ? 21.327 1.265 -10.189 1.00 88.38 90 ASP A O 1
ATOM 691 N N . ARG A 1 91 ? 21.064 0.326 -12.217 1.00 87.94 91 ARG A N 1
ATOM 692 C CA . ARG A 1 91 ? 21.356 1.547 -12.994 1.00 87.94 91 ARG A CA 1
ATOM 693 C C . ARG A 1 91 ? 20.138 2.365 -13.398 1.00 87.94 91 ARG A C 1
ATOM 695 O O . ARG A 1 91 ? 20.285 3.561 -13.619 1.00 87.94 91 ARG A O 1
ATOM 702 N N . VAL A 1 92 ? 18.949 1.773 -13.510 1.00 90.12 92 VAL A N 1
ATOM 703 C CA . VAL A 1 92 ? 17.795 2.429 -14.160 1.00 90.12 92 VAL A CA 1
ATOM 704 C C . VAL A 1 92 ? 17.440 3.806 -13.593 1.00 90.12 92 VAL A C 1
ATOM 706 O O . VAL A 1 92 ? 17.012 4.687 -14.334 1.00 90.12 92 VAL A O 1
ATOM 709 N N . GLU A 1 93 ? 17.633 4.016 -12.293 1.00 84.69 93 GLU A N 1
ATOM 710 C CA . GLU A 1 93 ? 17.304 5.282 -11.627 1.00 84.69 93 GLU A CA 1
ATOM 711 C C . GLU A 1 93 ? 18.371 6.359 -11.811 1.00 84.69 93 GLU A C 1
ATOM 713 O O . GLU A 1 93 ? 18.050 7.545 -11.793 1.00 84.69 93 GLU A O 1
ATOM 718 N N . SER A 1 94 ? 19.628 5.957 -11.992 1.00 82.88 94 SER A N 1
ATOM 719 C CA . SER A 1 94 ? 20.749 6.865 -12.231 1.00 82.88 94 SER A CA 1
ATOM 720 C C . SER A 1 94 ? 21.079 7.016 -13.717 1.00 82.88 94 SER A C 1
ATOM 722 O O . SER A 1 94 ? 21.876 7.880 -14.071 1.00 82.88 94 SER A O 1
ATOM 724 N N . TRP A 1 95 ? 20.467 6.222 -14.601 1.00 85.69 95 TRP A N 1
ATOM 725 C CA . TRP A 1 95 ? 20.731 6.277 -16.034 1.00 85.69 95 TRP A CA 1
ATOM 726 C C . TRP A 1 95 ? 20.047 7.466 -16.706 1.00 85.69 95 TRP A C 1
ATOM 728 O O . TRP A 1 95 ? 18.823 7.608 -16.696 1.00 85.69 95 TRP A O 1
ATOM 738 N N . THR A 1 96 ? 20.843 8.315 -17.344 1.00 84.56 96 THR A N 1
ATOM 739 C CA . THR A 1 96 ? 20.400 9.641 -17.811 1.00 84.56 96 THR A CA 1
ATOM 740 C C . THR A 1 96 ? 20.109 9.685 -19.302 1.00 84.56 96 THR A C 1
ATOM 742 O O . THR A 1 96 ? 19.383 10.565 -19.776 1.00 84.56 96 THR A O 1
ATOM 745 N N . GLY A 1 97 ? 20.624 8.692 -20.028 1.00 85.88 97 GLY A N 1
ATOM 746 C CA . GLY A 1 97 ? 20.290 8.408 -21.413 1.00 85.88 97 GLY A CA 1
ATOM 747 C C . GLY A 1 97 ? 18.897 7.802 -21.579 1.00 85.88 97 GLY A C 1
ATOM 748 O O . GLY A 1 97 ? 18.075 7.774 -20.657 1.00 85.88 97 GLY A O 1
ATOM 749 N N . SER A 1 98 ? 18.619 7.348 -22.799 1.00 91.06 98 SER A N 1
ATOM 750 C CA . SER A 1 98 ? 17.364 6.670 -23.122 1.00 91.06 98 SER A CA 1
ATOM 751 C C . SER A 1 98 ? 17.383 5.224 -22.639 1.00 91.06 98 SER A C 1
ATOM 753 O O . SER A 1 98 ? 18.421 4.697 -22.231 1.00 91.06 98 SER A O 1
ATOM 755 N N . LEU A 1 99 ? 16.227 4.559 -22.693 1.00 92.75 99 LEU A N 1
ATOM 756 C CA . LEU A 1 99 ? 16.163 3.139 -22.370 1.00 92.75 99 LEU A CA 1
ATOM 757 C C . LEU A 1 99 ? 17.043 2.314 -23.311 1.00 92.75 99 LEU A C 1
ATOM 759 O O . LEU A 1 99 ? 17.751 1.431 -22.842 1.00 92.75 99 LEU A O 1
ATOM 763 N N . LEU A 1 100 ? 17.053 2.617 -24.613 1.00 92.56 100 LEU A N 1
ATOM 764 C CA . LEU A 1 100 ? 17.927 1.904 -25.541 1.00 92.56 100 LEU A CA 1
ATOM 765 C C . LEU A 1 100 ? 19.401 2.045 -25.160 1.00 92.56 100 LEU A C 1
ATOM 767 O O . LEU A 1 100 ? 20.096 1.037 -25.119 1.00 92.56 100 LEU A O 1
ATOM 771 N N . SER A 1 101 ? 19.857 3.260 -24.844 1.00 90.94 101 SER A N 1
ATOM 772 C CA . SER A 1 101 ? 21.265 3.482 -24.508 1.00 90.94 101 SER A CA 1
ATOM 773 C C . SER A 1 101 ? 21.661 2.738 -23.226 1.00 90.94 101 SER A C 1
ATOM 775 O O . SER A 1 101 ? 22.761 2.209 -23.137 1.00 90.94 101 SER A O 1
ATOM 777 N N . MET A 1 102 ? 20.734 2.591 -22.271 1.00 92.06 102 MET A N 1
ATOM 778 C CA . MET A 1 102 ? 20.922 1.728 -21.098 1.00 92.06 102 MET A CA 1
ATOM 779 C C . MET A 1 102 ? 21.036 0.250 -21.480 1.00 92.06 102 MET A C 1
ATOM 781 O O . MET A 1 102 ? 21.876 -0.467 -20.948 1.00 92.06 102 MET A O 1
ATOM 785 N N . LEU A 1 103 ? 20.192 -0.218 -22.404 1.00 92.00 103 LEU A N 1
ATOM 786 C CA . LEU A 1 103 ? 20.198 -1.607 -22.864 1.00 92.00 103 LEU A CA 1
ATOM 787 C C . LEU A 1 103 ? 21.436 -1.960 -23.696 1.00 92.00 103 LEU A C 1
ATOM 789 O O . LEU A 1 103 ? 21.762 -3.142 -23.780 1.00 92.00 103 LEU A O 1
ATOM 793 N N . THR A 1 104 ? 22.120 -0.980 -24.287 1.00 89.56 104 THR A N 1
ATOM 794 C CA . THR A 1 104 ? 23.361 -1.167 -25.058 1.00 89.56 104 THR A CA 1
ATOM 795 C C . THR A 1 104 ? 24.620 -0.717 -24.311 1.00 89.56 104 THR A C 1
ATOM 797 O O . THR A 1 104 ? 25.701 -0.804 -24.879 1.00 89.56 104 THR A O 1
ATOM 800 N N . ASP A 1 105 ? 24.490 -0.247 -23.062 1.00 81.81 105 ASP A N 1
ATOM 801 C CA . ASP A 1 105 ? 25.559 0.399 -22.276 1.00 81.81 105 ASP A CA 1
ATOM 802 C C . ASP A 1 105 ? 26.264 1.565 -22.994 1.00 81.81 105 ASP A C 1
ATOM 804 O O . ASP A 1 105 ? 27.429 1.866 -22.737 1.00 81.81 105 ASP A O 1
ATOM 808 N N . ASP A 1 106 ? 25.537 2.267 -23.861 1.00 78.06 106 ASP A N 1
ATOM 809 C CA . ASP A 1 106 ? 26.020 3.469 -24.536 1.00 78.06 106 ASP A CA 1
ATOM 810 C C . ASP A 1 106 ? 25.779 4.682 -23.624 1.00 78.06 106 ASP A C 1
ATOM 812 O O . ASP A 1 106 ? 24.677 5.248 -23.544 1.00 78.06 106 ASP A O 1
ATOM 816 N N . ALA A 1 107 ? 26.784 4.978 -22.797 1.00 61.06 107 ALA A N 1
ATOM 817 C CA . ALA A 1 107 ? 26.685 5.962 -21.730 1.00 61.06 107 ALA A CA 1
ATOM 818 C C . ALA A 1 107 ? 26.745 7.398 -22.275 1.00 61.06 107 ALA A C 1
ATOM 820 O O . ALA A 1 107 ? 27.790 7.875 -22.706 1.00 61.06 107 ALA A O 1
ATOM 821 N N . ASP A 1 108 ? 25.637 8.129 -22.139 1.00 55.47 108 ASP A N 1
ATOM 822 C CA . ASP A 1 108 ? 25.615 9.587 -22.270 1.00 55.47 108 ASP A CA 1
ATOM 823 C C . ASP A 1 108 ? 25.932 10.226 -20.903 1.00 55.47 108 ASP A C 1
ATOM 825 O O . ASP A 1 108 ? 25.231 9.997 -19.913 1.00 55.47 108 ASP A O 1
ATOM 829 N N . ALA A 1 109 ? 26.964 11.071 -20.836 1.00 50.88 109 ALA A N 1
ATOM 830 C CA . ALA A 1 109 ? 27.350 11.796 -19.624 1.00 50.88 109 ALA A CA 1
ATOM 831 C C . ALA A 1 109 ? 26.392 12.972 -19.346 1.00 50.88 109 ALA A C 1
ATOM 833 O O . ALA A 1 109 ? 26.642 14.114 -19.731 1.00 50.88 109 ALA A O 1
ATOM 834 N N . ARG A 1 110 ? 25.260 12.707 -18.689 1.00 58.06 110 ARG A N 1
ATOM 835 C CA . ARG A 1 110 ? 24.346 13.746 -18.171 1.00 58.06 110 ARG A CA 1
ATOM 836 C C . ARG A 1 110 ? 23.943 13.448 -16.724 1.00 58.06 110 ARG A C 1
ATOM 838 O O . ARG A 1 110 ? 24.048 12.292 -16.329 1.00 58.06 110 ARG A O 1
ATOM 845 N N . PRO A 1 111 ? 23.499 14.448 -15.935 1.00 53.34 111 PRO A N 1
ATOM 846 C CA . PRO A 1 111 ? 23.034 14.254 -14.557 1.00 53.34 111 PRO A CA 1
ATOM 847 C C . PRO A 1 111 ? 21.643 13.600 -14.480 1.00 53.34 111 PRO A C 1
ATOM 849 O O . PRO A 1 111 ? 20.765 13.870 -15.303 1.00 53.34 111 PRO A O 1
ATOM 852 N N . SER A 1 112 ? 21.452 12.703 -13.502 1.00 59.44 112 SER A N 1
ATOM 853 C CA . SER A 1 112 ? 20.211 11.938 -13.306 1.00 59.44 112 SER A CA 1
ATOM 854 C C . SER A 1 112 ? 19.196 12.746 -12.515 1.00 59.44 112 SER A C 1
ATOM 856 O O . SER A 1 112 ? 19.571 13.435 -11.567 1.00 59.44 112 SER A O 1
ATOM 858 N N . LEU A 1 113 ? 17.910 12.619 -12.844 1.00 60.34 113 LEU A N 1
ATOM 859 C CA . LEU A 1 113 ? 16.850 13.232 -12.047 1.00 60.34 113 LEU A CA 1
ATOM 860 C C . LEU A 1 113 ? 16.476 12.302 -10.886 1.00 60.34 113 LEU A C 1
ATOM 862 O O . LEU A 1 113 ? 16.128 11.147 -11.142 1.00 60.34 113 LEU A O 1
ATOM 866 N N . PRO A 1 114 ? 16.522 12.770 -9.626 1.00 55.19 114 PRO A N 1
ATOM 867 C CA . PRO A 1 114 ? 16.161 11.932 -8.494 1.00 55.19 114 PRO A CA 1
ATOM 868 C C . PRO A 1 114 ? 14.673 11.540 -8.563 1.00 55.19 114 PRO A C 1
ATOM 870 O O . PRO A 1 114 ? 13.832 12.356 -8.965 1.00 55.19 114 PRO A O 1
ATOM 873 N N . PRO A 1 115 ? 14.310 10.305 -8.165 1.00 55.78 115 PRO A N 1
ATOM 874 C CA . PRO A 1 115 ? 12.912 9.926 -8.025 1.00 55.78 115 PRO A CA 1
ATOM 875 C C . PRO A 1 115 ? 12.233 10.805 -6.965 1.00 55.78 115 PRO A C 1
ATOM 877 O O . PRO A 1 115 ? 12.853 11.236 -5.991 1.00 55.78 115 PRO A O 1
ATOM 880 N N . SER A 1 116 ? 10.944 11.081 -7.159 1.00 53.75 116 SER A N 1
ATOM 881 C CA . SER A 1 116 ? 10.158 11.835 -6.175 1.00 53.75 116 SER A CA 1
ATOM 882 C C . SER A 1 116 ? 9.896 10.984 -4.935 1.00 53.75 116 SER A C 1
ATOM 884 O O . SER A 1 116 ? 9.880 9.754 -5.018 1.00 53.75 116 SER A O 1
ATOM 886 N N . ARG A 1 117 ? 9.687 11.629 -3.780 1.00 54.84 117 ARG A N 1
ATOM 887 C CA . ARG A 1 117 ? 9.219 10.913 -2.586 1.00 54.84 117 ARG A CA 1
ATOM 888 C C . ARG A 1 117 ? 7.864 10.255 -2.893 1.00 54.84 117 ARG A C 1
ATOM 890 O O . ARG A 1 117 ? 7.056 10.881 -3.583 1.00 54.84 117 ARG A O 1
ATOM 897 N N . PRO A 1 118 ? 7.627 9.024 -2.412 1.00 55.00 118 PRO A N 1
ATOM 898 C CA . PRO A 1 118 ? 6.363 8.346 -2.630 1.00 55.00 118 PRO A CA 1
ATOM 899 C C . PRO A 1 118 ? 5.256 9.111 -1.912 1.00 55.00 118 PRO A C 1
ATOM 901 O O . PRO A 1 118 ? 5.454 9.600 -0.801 1.00 55.00 118 PRO A O 1
ATOM 904 N N . ASN A 1 119 ? 4.097 9.216 -2.549 1.00 52.78 119 ASN A N 1
ATOM 905 C CA . ASN A 1 119 ? 2.896 9.748 -1.923 1.00 52.78 119 ASN A CA 1
ATOM 906 C C . ASN A 1 119 ? 1.698 8.949 -2.454 1.00 52.78 119 ASN A C 1
ATOM 908 O O . ASN A 1 119 ? 1.396 9.003 -3.651 1.00 52.78 119 ASN A O 1
ATOM 912 N N . ALA A 1 120 ? 1.073 8.190 -1.544 1.00 52.34 120 ALA A N 1
ATOM 913 C CA . ALA A 1 120 ? -0.035 7.273 -1.805 1.00 52.34 120 ALA A CA 1
ATOM 914 C C . ALA A 1 120 ? -1.222 7.966 -2.484 1.00 52.34 120 ALA A C 1
ATOM 916 O O . ALA A 1 120 ? -1.767 7.476 -3.470 1.00 52.34 120 ALA A O 1
ATOM 917 N N . TRP A 1 121 ? -1.518 9.174 -2.018 1.00 49.59 121 TRP A N 1
ATOM 918 C CA . TRP A 1 121 ? -2.680 9.972 -2.387 1.00 49.59 121 TRP A CA 1
ATOM 919 C C . TRP A 1 121 ? -2.491 10.768 -3.687 1.00 49.59 121 TRP A C 1
ATOM 921 O O . TRP A 1 121 ? -3.463 11.127 -4.342 1.00 49.59 121 TRP A O 1
ATOM 931 N N . THR A 1 122 ? -1.244 10.990 -4.120 1.00 53.56 122 THR A N 1
ATOM 932 C CA . THR A 1 122 ? -0.926 11.631 -5.419 1.00 53.56 122 THR A CA 1
ATOM 933 C C . THR A 1 122 ? -0.551 10.632 -6.522 1.00 53.56 122 THR A C 1
ATOM 935 O O . THR A 1 122 ? -0.299 11.026 -7.659 1.00 53.56 122 THR A O 1
ATOM 938 N N . GLY A 1 123 ? -0.524 9.325 -6.220 1.00 51.53 123 GLY A N 1
ATOM 939 C CA . GLY A 1 123 ? -0.308 8.260 -7.210 1.00 51.53 123 GLY A CA 1
ATOM 940 C C . GLY A 1 123 ? 1.142 8.102 -7.693 1.00 51.53 123 GLY A C 1
ATOM 941 O O . GLY A 1 123 ? 1.400 7.464 -8.717 1.00 51.53 123 GLY A O 1
ATOM 942 N N . HIS A 1 124 ? 2.118 8.667 -6.978 1.00 58.81 124 HIS A N 1
ATOM 943 C CA . HIS A 1 124 ? 3.535 8.671 -7.370 1.00 58.81 124 HIS A CA 1
ATOM 944 C C . HIS A 1 124 ? 4.346 7.612 -6.630 1.00 58.81 124 HIS A C 1
ATOM 946 O O . HIS A 1 124 ? 5.261 7.928 -5.876 1.00 58.81 124 HIS A O 1
ATOM 952 N N . LEU A 1 125 ? 3.996 6.342 -6.826 1.00 69.50 125 LEU A N 1
ATOM 953 C CA . LEU A 1 125 ? 4.570 5.239 -6.040 1.00 69.50 125 LEU A CA 1
ATOM 954 C C . LEU A 1 125 ? 5.350 4.238 -6.887 1.00 69.50 125 LEU A C 1
ATOM 956 O O . LEU A 1 125 ? 5.955 3.318 -6.349 1.00 69.50 125 LEU A O 1
ATOM 960 N N . TRP A 1 126 ? 5.351 4.412 -8.208 1.00 77.38 126 TRP A N 1
ATOM 961 C CA . TRP A 1 126 ? 6.034 3.517 -9.128 1.00 77.38 126 TRP A CA 1
ATOM 962 C C . TRP A 1 126 ? 7.534 3.767 -9.125 1.00 77.38 126 TRP A C 1
ATOM 964 O O . TRP A 1 126 ? 7.998 4.846 -9.502 1.00 77.38 126 TRP A O 1
ATOM 974 N N . ARG A 1 127 ? 8.296 2.743 -8.750 1.00 86.25 127 ARG A N 1
ATOM 975 C CA . ARG A 1 127 ? 9.753 2.783 -8.785 1.00 86.25 127 ARG A CA 1
ATOM 976 C C . ARG A 1 127 ? 10.273 2.021 -10.008 1.00 86.25 127 ARG A C 1
ATOM 978 O O . ARG A 1 127 ? 9.971 0.836 -10.145 1.00 86.25 127 ARG A O 1
ATOM 985 N N . PRO A 1 128 ? 11.079 2.643 -10.887 1.00 90.44 128 PRO A N 1
ATOM 986 C CA . PRO A 1 128 ? 11.628 1.971 -12.066 1.00 90.44 128 PRO A CA 1
ATOM 987 C C . PRO A 1 128 ? 12.398 0.686 -11.735 1.00 90.44 128 PRO A C 1
ATOM 989 O O . PRO A 1 128 ? 12.220 -0.321 -12.416 1.00 90.44 128 PRO A O 1
ATOM 992 N N . ALA A 1 129 ? 13.179 0.681 -10.649 1.00 92.19 129 ALA A N 1
ATOM 993 C CA . ALA A 1 129 ? 13.867 -0.523 -10.181 1.00 92.19 129 ALA A CA 1
ATOM 994 C C . ALA A 1 129 ? 12.886 -1.650 -9.806 1.00 92.19 129 ALA A C 1
ATOM 996 O O . ALA A 1 129 ? 13.119 -2.807 -10.150 1.00 92.19 129 ALA A O 1
ATOM 997 N N . ASN A 1 130 ? 11.754 -1.323 -9.167 1.00 93.44 130 ASN A N 1
ATOM 998 C CA . ASN A 1 130 ? 10.718 -2.307 -8.843 1.00 93.44 130 ASN A CA 1
ATOM 999 C C . ASN A 1 130 ? 10.064 -2.873 -10.105 1.00 93.44 130 ASN A C 1
ATOM 1001 O O . ASN A 1 130 ? 9.797 -4.068 -10.162 1.00 93.44 130 ASN A O 1
ATOM 1005 N N . ILE A 1 131 ? 9.825 -2.037 -11.118 1.00 93.75 131 ILE A N 1
ATOM 1006 C CA . ILE A 1 131 ? 9.257 -2.465 -12.403 1.00 93.75 131 ILE A CA 1
ATOM 1007 C C . ILE A 1 131 ? 10.208 -3.430 -13.119 1.00 93.75 131 ILE A C 1
ATOM 1009 O O . ILE A 1 131 ? 9.761 -4.461 -13.615 1.00 93.75 131 ILE A O 1
ATOM 1013 N N . LEU A 1 132 ? 11.513 -3.139 -13.142 1.00 95.38 132 LEU A N 1
ATOM 1014 C CA . LEU A 1 132 ? 12.496 -4.055 -13.725 1.00 95.38 132 LEU A CA 1
ATOM 1015 C C . LEU A 1 132 ? 12.599 -5.364 -12.939 1.00 95.38 132 LEU A C 1
ATOM 1017 O O . LEU A 1 132 ? 12.607 -6.429 -13.548 1.00 95.38 132 LEU A O 1
ATOM 1021 N N . LEU A 1 133 ? 12.606 -5.309 -11.603 1.00 94.88 133 LEU A N 1
ATOM 1022 C CA . LEU A 1 133 ? 12.596 -6.511 -10.764 1.00 94.88 133 LEU A CA 1
ATOM 1023 C C . LEU A 1 133 ? 11.326 -7.354 -10.979 1.00 94.88 133 LEU A C 1
ATOM 1025 O O . LEU A 1 133 ? 11.383 -8.577 -10.946 1.00 94.88 133 LEU A O 1
ATOM 1029 N N . ALA A 1 134 ? 10.186 -6.700 -11.204 1.00 93.12 134 ALA A N 1
ATOM 1030 C CA . ALA A 1 134 ? 8.907 -7.322 -11.537 1.00 93.12 134 ALA A CA 1
ATOM 1031 C C . ALA A 1 134 ? 8.880 -7.970 -12.932 1.00 93.12 134 ALA A C 1
ATOM 1033 O O . ALA A 1 134 ? 8.138 -8.930 -13.139 1.00 93.12 134 ALA A O 1
ATOM 1034 N N . LEU A 1 135 ? 9.647 -7.429 -13.881 1.00 94.38 135 LEU A N 1
ATOM 1035 C CA . LEU A 1 135 ? 9.759 -7.944 -15.246 1.00 94.38 135 LEU A CA 1
ATOM 1036 C C . LEU A 1 135 ? 10.784 -9.085 -15.362 1.00 94.38 135 LEU A C 1
ATOM 1038 O O . LEU A 1 135 ? 10.654 -9.936 -16.242 1.00 94.38 135 LEU A O 1
ATOM 1042 N N . ALA A 1 136 ? 11.796 -9.099 -14.494 1.00 94.81 136 ALA A N 1
ATOM 1043 C CA . ALA A 1 136 ? 12.856 -10.096 -14.507 1.00 94.81 136 ALA A CA 1
ATOM 1044 C C . ALA A 1 136 ? 12.310 -11.528 -14.320 1.00 94.81 136 ALA A C 1
ATOM 1046 O O . ALA A 1 136 ? 11.378 -11.741 -13.536 1.00 94.81 136 ALA A O 1
ATOM 1047 N N . PRO A 1 137 ? 12.917 -12.544 -14.967 1.00 94.44 137 PRO A N 1
ATOM 1048 C CA . PRO A 1 137 ? 12.665 -13.940 -14.630 1.00 94.44 137 PRO A CA 1
ATOM 1049 C C . PRO A 1 137 ? 12.864 -14.188 -13.129 1.00 94.44 137 PRO A C 1
ATOM 1051 O O . PRO A 1 137 ? 13.752 -13.601 -12.508 1.00 94.44 137 PRO A O 1
ATOM 1054 N N . ALA A 1 138 ? 12.066 -15.083 -12.539 1.00 91.69 138 ALA A N 1
ATOM 1055 C CA . ALA A 1 138 ? 12.047 -15.296 -11.087 1.00 91.69 138 ALA A CA 1
ATOM 1056 C C . ALA A 1 138 ? 13.432 -15.639 -10.501 1.00 91.69 138 ALA A C 1
ATOM 1058 O O . ALA A 1 138 ? 13.771 -15.215 -9.398 1.00 91.69 138 ALA A O 1
ATOM 1059 N N . GLU A 1 139 ? 14.254 -16.381 -11.242 1.00 92.50 139 GLU A N 1
ATOM 1060 C CA . GLU A 1 139 ? 15.626 -16.708 -10.845 1.00 92.50 139 GLU A CA 1
ATOM 1061 C C . GLU A 1 139 ? 16.544 -15.485 -10.858 1.00 92.50 139 GLU A C 1
ATOM 1063 O O . GLU A 1 139 ? 17.274 -15.270 -9.895 1.00 92.50 139 GLU A O 1
ATOM 1068 N N . CYS A 1 140 ? 16.442 -14.632 -11.880 1.00 94.81 140 CYS A N 1
ATOM 1069 C CA . CYS A 1 140 ? 17.194 -13.380 -11.964 1.00 94.81 140 CYS A CA 1
ATOM 1070 C C . CYS A 1 140 ? 16.801 -12.408 -10.839 1.00 94.81 140 CYS A C 1
ATOM 1072 O O . CYS A 1 140 ? 17.667 -11.793 -10.220 1.00 94.81 140 CYS A O 1
ATOM 1074 N N . ALA A 1 141 ? 15.503 -12.306 -10.528 1.00 93.12 141 ALA A N 1
ATOM 1075 C CA . ALA A 1 141 ? 15.007 -11.470 -9.437 1.00 93.12 141 ALA A CA 1
ATOM 1076 C C . ALA A 1 141 ? 15.518 -11.940 -8.063 1.00 93.12 141 ALA A C 1
ATOM 1078 O O . ALA A 1 141 ? 15.927 -11.120 -7.240 1.00 93.12 141 ALA A O 1
ATOM 1079 N N . ARG A 1 142 ? 15.535 -13.260 -7.822 1.00 91.31 142 ARG A N 1
ATOM 1080 C CA . ARG A 1 142 ? 16.124 -13.838 -6.603 1.00 91.31 142 ARG A CA 1
ATOM 1081 C C . ARG A 1 142 ? 17.629 -13.595 -6.549 1.00 91.31 142 ARG A C 1
ATOM 1083 O O . ARG A 1 142 ? 18.110 -13.094 -5.537 1.00 91.31 142 ARG A O 1
ATOM 1090 N N . HIS A 1 143 ? 18.344 -13.868 -7.644 1.00 91.62 143 HIS A N 1
ATOM 1091 C CA . HIS A 1 143 ? 19.789 -13.644 -7.748 1.00 91.62 143 HIS A CA 1
ATOM 1092 C C . HIS A 1 143 ? 20.167 -12.207 -7.404 1.00 91.62 143 HIS A C 1
ATOM 1094 O O . HIS A 1 143 ? 21.054 -12.000 -6.584 1.00 91.62 143 HIS A O 1
ATOM 1100 N N . PHE A 1 144 ? 19.452 -11.216 -7.941 1.00 92.06 144 PHE A N 1
ATOM 1101 C CA . PHE A 1 144 ? 19.687 -9.808 -7.620 1.00 92.06 144 PHE A CA 1
ATOM 1102 C C . PHE A 1 144 ? 19.691 -9.547 -6.103 1.00 92.06 144 PHE A C 1
ATOM 1104 O O . PHE A 1 144 ? 20.585 -8.878 -5.589 1.00 92.06 144 PHE A O 1
ATOM 1111 N N . LEU A 1 145 ? 18.727 -10.112 -5.372 1.00 89.94 145 LEU A N 1
ATOM 1112 C CA . LEU A 1 145 ? 18.550 -9.876 -3.937 1.00 89.94 145 LEU A CA 1
ATOM 1113 C C . LEU A 1 145 ? 19.474 -10.722 -3.051 1.00 89.94 145 LEU A C 1
ATOM 1115 O O . LEU A 1 145 ? 19.705 -10.367 -1.895 1.00 89.94 145 LEU A O 1
ATOM 1119 N N . THR A 1 146 ? 19.985 -11.849 -3.551 1.00 85.12 146 THR A N 1
ATOM 1120 C CA . THR A 1 146 ? 20.772 -12.793 -2.742 1.00 85.12 146 THR A CA 1
ATOM 1121 C C . THR A 1 146 ? 22.249 -12.858 -3.100 1.00 85.12 146 THR A C 1
ATOM 1123 O O . THR A 1 146 ? 23.040 -13.280 -2.259 1.00 85.12 146 THR A O 1
ATOM 1126 N N . ALA A 1 147 ? 22.626 -12.495 -4.325 1.00 78.38 147 ALA A N 1
ATOM 1127 C CA . ALA A 1 147 ? 23.986 -12.625 -4.825 1.00 78.38 147 ALA A CA 1
ATOM 1128 C C . ALA A 1 147 ? 24.779 -11.321 -4.681 1.00 78.38 147 ALA A C 1
ATOM 1130 O O . ALA A 1 147 ? 24.256 -10.218 -4.856 1.00 78.38 147 ALA A O 1
ATOM 1131 N N . GLY A 1 148 ? 26.075 -11.461 -4.405 1.00 66.38 148 GLY A N 1
ATOM 1132 C CA . GLY A 1 148 ? 27.038 -10.365 -4.437 1.00 66.38 148 GLY A CA 1
ATOM 1133 C C . GLY A 1 148 ? 28.154 -10.520 -3.409 1.00 66.38 148 GLY A C 1
ATOM 1134 O O . GLY A 1 148 ? 27.930 -10.972 -2.289 1.00 66.38 148 GLY A O 1
ATOM 1135 N N . ALA A 1 149 ? 29.360 -10.084 -3.780 1.00 66.44 149 ALA A N 1
ATOM 1136 C CA . ALA A 1 149 ? 30.422 -9.811 -2.816 1.00 66.44 149 ALA A CA 1
ATOM 1137 C C . ALA A 1 149 ? 29.965 -8.740 -1.805 1.00 66.44 149 ALA A C 1
ATOM 1139 O O . ALA A 1 149 ? 29.075 -7.940 -2.104 1.00 66.44 149 ALA A O 1
ATOM 1140 N N . VAL A 1 150 ? 30.600 -8.688 -0.629 1.00 65.88 150 VAL A N 1
ATOM 1141 C CA . VAL A 1 150 ? 30.169 -7.874 0.528 1.00 65.88 150 VAL A CA 1
ATOM 1142 C C . VAL A 1 150 ? 29.810 -6.423 0.154 1.00 65.88 150 VAL A C 1
ATOM 1144 O O . VAL A 1 150 ? 28.750 -5.937 0.545 1.00 65.88 150 VAL A O 1
ATOM 1147 N N . GLY A 1 151 ? 30.618 -5.744 -0.672 1.00 65.50 151 GLY A N 1
ATOM 1148 C CA . GLY A 1 151 ? 30.346 -4.362 -1.104 1.00 65.50 151 GLY A CA 1
ATOM 1149 C C . GLY A 1 151 ? 29.101 -4.202 -1.992 1.00 65.50 151 GLY A C 1
ATOM 1150 O O . GLY A 1 151 ? 28.326 -3.258 -1.829 1.00 65.50 151 GLY A O 1
ATOM 1151 N N . THR A 1 152 ? 28.858 -5.149 -2.899 1.00 77.81 152 THR A N 1
ATOM 1152 C CA . THR A 1 152 ? 27.651 -5.180 -3.743 1.00 77.81 152 THR A CA 1
ATOM 1153 C C . THR A 1 152 ? 26.416 -5.537 -2.918 1.00 77.81 152 THR A C 1
ATOM 1155 O O . THR A 1 152 ? 25.361 -4.934 -3.112 1.00 77.81 152 THR A O 1
ATOM 1158 N N . ALA A 1 153 ? 26.553 -6.444 -1.948 1.00 77.12 153 ALA A N 1
ATOM 1159 C CA . ALA A 1 153 ? 25.468 -6.844 -1.058 1.00 77.12 153 ALA A CA 1
ATOM 1160 C C . ALA A 1 153 ? 24.950 -5.670 -0.208 1.00 77.12 153 ALA A C 1
ATOM 1162 O O . ALA A 1 153 ? 23.742 -5.466 -0.129 1.00 77.12 153 ALA A O 1
ATOM 1163 N N . VAL A 1 154 ? 25.838 -4.836 0.353 1.00 79.81 154 VAL A N 1
ATOM 1164 C CA . VAL A 1 154 ? 25.436 -3.641 1.124 1.00 79.81 154 VAL A CA 1
ATOM 1165 C C . VAL A 1 154 ? 24.669 -2.645 0.251 1.00 79.81 154 VAL A C 1
ATOM 1167 O O . VAL A 1 154 ? 23.606 -2.158 0.645 1.00 79.81 154 VAL A O 1
ATOM 1170 N N . ARG A 1 155 ? 25.168 -2.364 -0.961 1.00 81.31 155 ARG A N 1
ATOM 1171 C CA . ARG A 1 155 ? 24.489 -1.463 -1.904 1.00 81.31 155 ARG A CA 1
ATOM 1172 C C . ARG A 1 155 ? 23.097 -1.983 -2.269 1.00 81.31 155 ARG A C 1
ATOM 1174 O O . ARG A 1 155 ? 22.137 -1.211 -2.230 1.00 81.31 155 ARG A O 1
ATOM 1181 N N . ARG A 1 156 ? 22.983 -3.276 -2.592 1.00 85.00 156 ARG A N 1
ATOM 1182 C CA . ARG A 1 156 ? 21.712 -3.915 -2.965 1.00 85.00 156 ARG A CA 1
ATOM 1183 C C . ARG A 1 156 ? 20.745 -4.020 -1.788 1.00 85.00 156 ARG A C 1
ATOM 1185 O O . ARG A 1 156 ? 19.566 -3.766 -1.988 1.00 85.00 156 ARG A O 1
ATOM 1192 N N . ALA A 1 157 ? 21.217 -4.251 -0.564 1.00 82.44 157 ALA A N 1
ATOM 1193 C CA . ALA A 1 157 ? 20.386 -4.175 0.640 1.00 82.44 157 ALA A CA 1
ATOM 1194 C C . ALA A 1 157 ? 19.821 -2.758 0.851 1.00 82.44 157 ALA A C 1
ATOM 1196 O O . ALA A 1 157 ? 18.636 -2.587 1.142 1.00 82.44 157 ALA A O 1
ATOM 1197 N N . GLY A 1 158 ? 20.645 -1.727 0.630 1.00 85.88 158 GLY A N 1
ATOM 1198 C CA . GLY A 1 158 ? 20.197 -0.336 0.642 1.00 85.88 158 GLY A CA 1
ATOM 1199 C C . GLY A 1 158 ? 19.168 -0.037 -0.452 1.00 85.88 158 GLY A C 1
ATOM 1200 O O . GLY A 1 158 ? 18.207 0.689 -0.205 1.00 85.88 158 GLY A O 1
ATOM 1201 N N . LEU A 1 159 ? 19.334 -0.600 -1.654 1.00 86.12 159 LEU A N 1
ATOM 1202 C CA . LEU A 1 159 ? 18.343 -0.478 -2.723 1.00 86.12 159 LEU A CA 1
ATOM 1203 C C . LEU A 1 159 ? 17.047 -1.221 -2.371 1.00 86.12 159 LEU A C 1
ATOM 1205 O O . LEU A 1 159 ? 15.995 -0.599 -2.429 1.00 86.12 159 LEU A O 1
ATOM 1209 N N . ALA A 1 160 ? 17.113 -2.474 -1.914 1.00 87.88 160 ALA A N 1
ATOM 1210 C CA . ALA A 1 160 ? 15.963 -3.277 -1.498 1.00 87.88 160 ALA A CA 1
ATOM 1211 C C . ALA A 1 160 ? 15.147 -2.593 -0.389 1.00 87.88 160 ALA A C 1
ATOM 1213 O O . ALA A 1 160 ? 13.924 -2.518 -0.488 1.00 87.88 160 ALA A O 1
ATOM 1214 N N . GLN A 1 161 ? 15.812 -1.997 0.610 1.00 89.50 161 GLN A N 1
ATOM 1215 C CA . GLN A 1 161 ? 15.148 -1.167 1.621 1.00 89.50 161 GLN A CA 1
ATOM 1216 C C . GLN A 1 161 ? 14.344 -0.040 0.967 1.00 89.50 161 GLN A C 1
ATOM 1218 O O . GLN A 1 161 ? 13.177 0.162 1.293 1.00 89.50 161 GLN A O 1
ATOM 1223 N N . ARG A 1 162 ? 14.954 0.702 0.036 1.00 87.75 162 ARG A N 1
ATOM 1224 C CA . ARG A 1 162 ? 14.247 1.788 -0.644 1.00 87.75 162 ARG A CA 1
ATOM 1225 C C . ARG A 1 162 ? 13.170 1.270 -1.597 1.00 87.75 162 ARG A C 1
ATOM 1227 O O . ARG A 1 162 ? 12.215 1.992 -1.823 1.00 87.75 162 ARG A O 1
ATOM 1234 N N . MET A 1 163 ? 13.313 0.080 -2.174 1.00 91.19 163 MET A N 1
ATOM 1235 C CA . MET A 1 163 ? 12.317 -0.543 -3.054 1.00 91.19 163 MET A CA 1
ATOM 1236 C C . MET A 1 163 ? 11.069 -0.990 -2.286 1.00 91.19 163 MET A C 1
ATOM 1238 O O . MET A 1 163 ? 9.969 -0.888 -2.823 1.00 91.19 163 MET A O 1
ATOM 1242 N N . ALA A 1 164 ? 11.224 -1.428 -1.032 1.00 92.38 164 ALA A N 1
ATOM 1243 C CA . ALA A 1 164 ? 10.127 -1.891 -0.182 1.00 92.38 164 ALA A CA 1
ATOM 1244 C C . ALA A 1 164 ? 9.054 -0.816 0.081 1.00 92.38 164 ALA A C 1
ATOM 1246 O O . ALA A 1 164 ? 7.892 -1.154 0.278 1.00 92.38 164 ALA A O 1
ATOM 1247 N N . ALA A 1 165 ? 9.417 0.470 0.011 1.00 88.88 165 ALA A N 1
ATOM 1248 C CA . ALA A 1 165 ? 8.497 1.599 0.176 1.00 88.88 165 ALA A CA 1
ATOM 1249 C C . ALA A 1 165 ? 7.687 1.963 -1.093 1.00 88.88 165 ALA A C 1
ATOM 1251 O O . ALA A 1 165 ? 6.946 2.942 -1.081 1.00 88.88 165 ALA A O 1
ATOM 1252 N N . PHE A 1 166 ? 7.869 1.249 -2.212 1.00 88.31 166 PHE A N 1
ATOM 1253 C CA . PHE A 1 166 ? 7.304 1.612 -3.518 1.00 88.31 166 PHE A CA 1
ATOM 1254 C C . PHE A 1 166 ? 6.663 0.408 -4.224 1.00 88.31 166 PHE A C 1
ATOM 1256 O O . PHE A 1 166 ? 6.855 -0.744 -3.838 1.00 88.31 166 PHE A O 1
ATOM 1263 N N . VAL A 1 167 ? 5.914 0.677 -5.295 1.00 87.06 167 VAL A N 1
ATOM 1264 C CA . VAL A 1 167 ? 5.281 -0.327 -6.163 1.00 87.06 167 VAL A CA 1
ATOM 1265 C C . VAL A 1 167 ? 5.976 -0.442 -7.533 1.00 87.06 167 VAL A C 1
ATOM 1267 O O . VAL A 1 167 ? 6.677 0.481 -7.956 1.00 87.06 167 VAL A O 1
ATOM 1270 N N . PRO A 1 168 ? 5.802 -1.568 -8.253 1.00 90.19 168 PRO A N 1
ATOM 1271 C CA . PRO A 1 168 ? 5.135 -2.782 -7.782 1.00 90.19 168 PRO A CA 1
ATOM 1272 C C . PRO A 1 168 ? 5.943 -3.508 -6.704 1.00 90.19 168 PRO A C 1
ATOM 1274 O O . PRO A 1 168 ? 7.169 -3.479 -6.711 1.00 90.19 168 PRO A O 1
ATOM 1277 N N . LEU A 1 169 ? 5.264 -4.204 -5.797 1.00 91.19 169 LEU A N 1
ATOM 1278 C CA . LEU A 1 169 ? 5.926 -5.189 -4.948 1.00 91.19 169 LEU A CA 1
ATOM 1279 C C . LEU A 1 169 ? 6.042 -6.504 -5.723 1.00 91.19 169 LEU A C 1
ATOM 1281 O O . LEU A 1 169 ? 5.068 -6.968 -6.314 1.00 91.19 169 LEU A O 1
ATOM 1285 N N . SER A 1 170 ? 7.233 -7.101 -5.733 1.00 92.38 170 SER A N 1
ATOM 1286 C CA . SER A 1 170 ? 7.457 -8.435 -6.294 1.00 92.38 170 SER A CA 1
ATOM 1287 C C . SER A 1 170 ? 7.607 -9.459 -5.175 1.00 92.38 170 SER A C 1
ATOM 1289 O O . SER A 1 170 ? 8.084 -9.141 -4.083 1.00 92.38 170 SER A O 1
ATOM 1291 N N . ARG A 1 171 ? 7.244 -10.714 -5.455 1.00 93.56 171 ARG A N 1
ATOM 1292 C CA . ARG A 1 171 ? 7.409 -11.823 -4.508 1.00 93.56 171 ARG A CA 1
ATOM 1293 C C . ARG A 1 171 ? 8.854 -11.954 -4.026 1.00 93.56 171 ARG A C 1
ATOM 1295 O O . ARG A 1 171 ? 9.069 -12.059 -2.828 1.00 93.56 171 ARG A O 1
ATOM 1302 N N . ALA A 1 172 ? 9.825 -11.844 -4.933 1.00 92.94 172 ALA A N 1
ATOM 1303 C CA . ALA A 1 172 ? 11.241 -11.916 -4.584 1.00 92.94 172 ALA A CA 1
ATOM 1304 C C . ALA A 1 172 ? 11.652 -10.820 -3.581 1.00 92.94 172 ALA A C 1
ATOM 1306 O O . ALA A 1 172 ? 12.354 -11.112 -2.616 1.00 92.94 172 ALA A O 1
ATOM 1307 N N . LEU A 1 173 ? 11.187 -9.575 -3.773 1.00 94.38 173 LEU A N 1
ATOM 1308 C CA . LEU A 1 173 ? 11.468 -8.470 -2.849 1.00 94.38 173 LEU A CA 1
ATOM 1309 C C . LEU A 1 173 ? 10.868 -8.735 -1.467 1.00 94.38 173 LEU A C 1
ATOM 1311 O O . LEU A 1 173 ? 11.567 -8.604 -0.467 1.00 94.38 173 LEU A O 1
ATOM 1315 N N . VAL A 1 174 ? 9.597 -9.141 -1.421 1.00 94.44 174 VAL A N 1
ATOM 1316 C CA . VAL A 1 174 ? 8.889 -9.440 -0.169 1.00 94.44 174 VAL A CA 1
ATOM 1317 C C . VAL A 1 174 ? 9.564 -10.591 0.583 1.00 94.44 174 VAL A C 1
ATOM 1319 O O . VAL A 1 174 ? 9.876 -10.442 1.760 1.00 94.44 174 VAL A O 1
ATOM 1322 N N . GLU A 1 175 ? 9.864 -11.702 -0.095 1.00 93.44 175 GLU A N 1
ATOM 1323 C CA . GLU A 1 175 ? 10.563 -12.856 0.490 1.00 93.44 175 GLU A CA 1
ATOM 1324 C C . GLU A 1 175 ? 11.949 -12.474 1.023 1.00 93.44 175 GLU A C 1
ATOM 1326 O O . GLU A 1 175 ? 12.333 -12.890 2.115 1.00 93.44 175 GLU A O 1
ATOM 1331 N N . HIS A 1 176 ? 12.697 -11.641 0.294 1.00 92.25 176 HIS A N 1
ATOM 1332 C CA . HIS A 1 176 ? 13.984 -11.141 0.767 1.00 92.25 176 HIS A CA 1
ATOM 1333 C C . HIS A 1 176 ? 13.836 -10.272 2.024 1.00 92.25 176 HIS A C 1
ATOM 1335 O O . HIS A 1 176 ? 14.567 -10.477 2.995 1.00 92.25 176 HIS A O 1
ATOM 1341 N N . THR A 1 177 ? 12.887 -9.331 2.038 1.00 92.62 177 THR A N 1
ATOM 1342 C CA . THR A 1 177 ? 12.624 -8.450 3.189 1.00 92.62 177 THR A CA 1
ATOM 1343 C C . THR A 1 177 ? 12.180 -9.231 4.430 1.00 92.62 177 THR A C 1
ATOM 1345 O O . THR A 1 177 ? 12.582 -8.896 5.545 1.00 92.62 177 THR A O 1
ATOM 1348 N N . LEU A 1 178 ? 11.407 -10.299 4.235 1.00 92.19 178 LEU A N 1
ATOM 1349 C CA . LEU A 1 178 ? 10.965 -11.219 5.283 1.00 92.19 178 LEU A CA 1
ATOM 1350 C C . LEU A 1 178 ? 11.994 -12.310 5.609 1.00 92.19 178 LEU A C 1
ATOM 1352 O O . LEU A 1 178 ? 11.706 -13.193 6.401 1.00 92.19 178 LEU A O 1
ATOM 1356 N N . SER A 1 179 ? 13.189 -12.296 5.021 1.00 90.25 179 SER A N 1
ATOM 1357 C CA . SER A 1 179 ? 14.238 -13.260 5.367 1.00 90.25 179 SER A CA 1
ATOM 1358 C C . SER A 1 179 ? 15.102 -12.766 6.533 1.00 90.25 179 SER A C 1
ATOM 1360 O O . SER A 1 179 ? 15.070 -11.592 6.915 1.00 90.25 179 SER A O 1
ATOM 1362 N N . SER A 1 180 ? 15.966 -13.641 7.054 1.00 86.88 180 SER A N 1
ATOM 1363 C CA . SER A 1 180 ? 17.017 -13.269 8.015 1.00 86.88 180 SER A CA 1
ATOM 1364 C C . SER A 1 180 ? 18.040 -12.271 7.453 1.00 86.88 180 SER A C 1
ATOM 1366 O O . SER A 1 180 ? 18.743 -11.620 8.221 1.00 86.88 180 SER A O 1
ATOM 1368 N N . ARG A 1 181 ? 18.120 -12.126 6.122 1.00 84.44 181 ARG A N 1
ATOM 1369 C CA . ARG A 1 181 ? 18.973 -11.138 5.439 1.00 84.44 181 ARG A CA 1
ATOM 1370 C C . ARG A 1 181 ? 18.280 -9.786 5.250 1.00 84.44 181 ARG A C 1
ATOM 1372 O O . ARG A 1 181 ? 18.952 -8.806 4.937 1.00 84.44 181 ARG A O 1
ATOM 1379 N N . GLY A 1 182 ? 16.959 -9.731 5.417 1.00 86.56 182 GLY A N 1
ATOM 1380 C CA . GLY A 1 182 ? 16.187 -8.498 5.335 1.00 86.56 182 GLY A CA 1
ATOM 1381 C C . GLY A 1 182 ? 16.478 -7.588 6.527 1.00 86.56 182 GLY A C 1
ATOM 1382 O O . GLY A 1 182 ? 16.495 -8.032 7.673 1.00 86.56 182 GLY A O 1
ATOM 1383 N N . SER A 1 183 ? 16.711 -6.300 6.270 1.00 88.50 183 SER A N 1
ATOM 1384 C CA . SER A 1 183 ? 16.937 -5.327 7.343 1.00 88.50 183 SER A CA 1
ATOM 1385 C C . SER A 1 183 ? 15.620 -4.903 7.999 1.00 88.50 183 SER A C 1
ATOM 1387 O O . SER A 1 183 ? 14.599 -4.782 7.320 1.00 88.50 183 SER A O 1
ATOM 1389 N N . GLY A 1 184 ? 15.646 -4.575 9.297 1.00 90.06 184 GLY A N 1
ATOM 1390 C CA . GLY A 1 184 ? 14.466 -4.029 9.988 1.00 90.06 184 GLY A CA 1
ATOM 1391 C C . GLY A 1 184 ? 13.937 -2.750 9.329 1.00 90.06 184 GLY A C 1
ATOM 1392 O O . GLY A 1 184 ? 12.741 -2.571 9.140 1.00 90.06 184 GLY A O 1
ATOM 1393 N N . ARG A 1 185 ? 14.827 -1.902 8.789 1.00 91.00 185 ARG A N 1
ATOM 1394 C CA . ARG A 1 185 ? 14.407 -0.735 7.990 1.00 91.00 185 ARG A CA 1
ATOM 1395 C C . ARG A 1 185 ? 13.639 -1.119 6.723 1.00 91.00 185 ARG A C 1
ATOM 1397 O O . ARG A 1 185 ? 12.742 -0.377 6.327 1.00 91.00 185 ARG A O 1
ATOM 1404 N N . ALA A 1 186 ? 13.993 -2.224 6.064 1.00 91.62 186 ALA A N 1
ATOM 1405 C CA . ALA A 1 186 ? 13.259 -2.710 4.899 1.00 91.62 186 ALA A CA 1
ATOM 1406 C C . ALA A 1 186 ? 11.886 -3.254 5.307 1.00 91.62 186 ALA A C 1
ATOM 1408 O O . ALA A 1 186 ? 10.905 -2.953 4.635 1.00 91.62 186 ALA A O 1
ATOM 1409 N N . ARG A 1 187 ? 11.802 -3.976 6.432 1.00 93.88 187 ARG A N 1
ATOM 1410 C CA . ARG A 1 187 ? 10.530 -4.451 7.000 1.00 93.88 187 ARG A CA 1
ATOM 1411 C C . ARG A 1 187 ? 9.618 -3.301 7.394 1.00 93.88 187 ARG A C 1
ATOM 1413 O O . ARG A 1 187 ? 8.462 -3.304 7.002 1.00 93.88 187 ARG A O 1
ATOM 1420 N N . LEU A 1 188 ? 10.150 -2.280 8.062 1.00 93.31 188 LEU A N 1
ATOM 1421 C CA . LEU A 1 188 ? 9.413 -1.059 8.377 1.00 93.31 188 LEU A CA 1
ATOM 1422 C C . LEU A 1 188 ? 8.948 -0.329 7.109 1.00 93.31 188 LEU A C 1
ATOM 1424 O O . LEU A 1 188 ? 7.808 0.111 7.037 1.00 93.31 188 LEU A O 1
ATOM 1428 N N . SER A 1 189 ? 9.808 -0.234 6.089 1.00 92.62 189 SER A N 1
ATOM 1429 C CA . SER A 1 189 ? 9.444 0.379 4.802 1.00 92.62 189 SER A CA 1
ATOM 1430 C C . SER A 1 189 ? 8.340 -0.403 4.086 1.00 92.62 189 SER A C 1
ATOM 1432 O O . SER A 1 189 ? 7.472 0.204 3.470 1.00 92.62 189 SER A O 1
ATOM 1434 N N . LEU A 1 190 ? 8.360 -1.737 4.183 1.00 93.75 190 LEU A N 1
ATOM 1435 C CA . LEU A 1 190 ? 7.309 -2.608 3.662 1.00 93.75 190 LEU A CA 1
ATOM 1436 C C . LEU A 1 190 ? 6.018 -2.464 4.481 1.00 93.75 190 LEU A C 1
ATOM 1438 O O . LEU A 1 190 ? 4.945 -2.355 3.902 1.00 93.75 190 LEU A O 1
ATOM 1442 N N . ALA A 1 191 ? 6.115 -2.396 5.810 1.00 93.94 191 ALA A N 1
ATOM 1443 C CA . ALA A 1 191 ? 4.980 -2.200 6.708 1.00 93.94 191 ALA A CA 1
ATOM 1444 C C . ALA A 1 191 ? 4.299 -0.842 6.514 1.00 93.94 191 ALA A C 1
ATOM 1446 O O . ALA A 1 191 ? 3.099 -0.756 6.708 1.00 93.94 191 ALA A O 1
ATOM 1447 N N . ALA A 1 192 ? 5.048 0.198 6.138 1.00 91.25 192 ALA A N 1
ATOM 1448 C CA . ALA A 1 192 ? 4.531 1.540 5.866 1.00 91.25 192 ALA A CA 1
ATOM 1449 C C . ALA A 1 192 ? 4.088 1.747 4.404 1.00 91.25 192 ALA A C 1
ATOM 1451 O O . ALA A 1 192 ? 3.572 2.807 4.054 1.00 91.25 192 ALA A O 1
ATOM 1452 N N . ASN A 1 193 ? 4.326 0.778 3.517 1.00 91.12 193 ASN A N 1
ATOM 1453 C CA . ASN A 1 193 ? 3.928 0.889 2.120 1.00 91.12 193 ASN A CA 1
ATOM 1454 C C . ASN A 1 193 ? 2.437 0.590 1.981 1.00 91.12 193 ASN A C 1
ATOM 1456 O O . ASN A 1 193 ? 2.040 -0.567 2.059 1.00 91.12 193 ASN A O 1
ATOM 1460 N N . ALA A 1 194 ? 1.657 1.623 1.661 1.00 88.12 194 ALA A N 1
ATOM 1461 C CA . ALA A 1 194 ? 0.206 1.596 1.491 1.00 88.12 194 ALA A CA 1
ATOM 1462 C C . ALA A 1 194 ? -0.339 0.413 0.654 1.00 88.12 194 ALA A C 1
ATOM 1464 O O . ALA A 1 194 ? -1.469 -0.033 0.863 1.00 88.12 194 ALA A O 1
ATOM 1465 N N . PHE A 1 195 ? 0.447 -0.134 -0.281 1.00 88.00 195 PHE A N 1
ATOM 1466 C CA . PHE A 1 195 ? 0.034 -1.254 -1.133 1.00 88.00 195 PHE A CA 1
ATOM 1467 C C . PHE A 1 195 ? 0.545 -2.627 -0.691 1.00 88.00 195 PHE A C 1
ATOM 1469 O O . PHE A 1 195 ? 0.399 -3.604 -1.431 1.00 88.00 195 PHE A O 1
ATOM 1476 N N . THR A 1 196 ? 1.119 -2.735 0.502 1.00 92.56 196 THR A N 1
ATOM 1477 C CA . THR A 1 196 ? 1.512 -4.023 1.062 1.00 92.56 196 THR A CA 1
ATOM 1478 C C . THR A 1 196 ? 0.267 -4.868 1.357 1.00 92.56 196 THR A C 1
ATOM 1480 O O . THR A 1 196 ? -0.651 -4.389 2.035 1.00 92.56 196 THR A O 1
ATOM 1483 N N . PRO A 1 197 ? 0.200 -6.116 0.848 1.00 94.56 197 PRO A N 1
ATOM 1484 C CA . PRO A 1 197 ? -0.914 -7.026 1.111 1.00 94.56 197 PRO A CA 1
ATOM 1485 C C . PRO A 1 197 ? -1.094 -7.332 2.598 1.00 94.56 197 PRO A C 1
ATOM 1487 O O . PRO A 1 197 ? -0.106 -7.493 3.311 1.00 94.56 197 PRO A O 1
ATOM 1490 N N . ASP A 1 198 ? -2.335 -7.532 3.049 1.00 93.75 198 ASP A N 1
ATOM 1491 C CA . ASP A 1 198 ? -2.619 -7.867 4.455 1.00 93.75 198 ASP A CA 1
ATOM 1492 C C . ASP A 1 198 ? -1.905 -9.144 4.914 1.00 93.75 198 ASP A C 1
ATOM 1494 O O . ASP A 1 198 ? -1.357 -9.177 6.008 1.00 93.75 198 ASP A O 1
ATOM 1498 N N . ALA A 1 199 ? -1.793 -10.161 4.052 1.00 94.31 199 ALA A N 1
ATOM 1499 C CA . ALA A 1 199 ? -1.030 -11.373 4.367 1.00 94.31 199 ALA A CA 1
ATOM 1500 C C . ALA A 1 199 ? 0.453 -11.083 4.678 1.00 94.31 199 ALA A C 1
ATOM 1502 O O . ALA A 1 199 ? 1.055 -11.748 5.517 1.00 94.31 199 ALA A O 1
ATOM 1503 N N . VAL A 1 200 ? 1.040 -10.075 4.022 1.00 95.50 200 VAL A N 1
ATOM 1504 C CA . VAL A 1 200 ? 2.422 -9.643 4.270 1.00 95.50 200 VAL A CA 1
ATOM 1505 C C . VAL A 1 200 ? 2.502 -8.809 5.547 1.00 95.50 200 VAL A C 1
ATOM 1507 O O . VAL A 1 200 ? 3.433 -8.994 6.323 1.00 95.50 200 VAL A O 1
ATOM 1510 N N . LEU A 1 201 ? 1.525 -7.933 5.804 1.00 95.31 201 LEU A N 1
ATOM 1511 C CA . LEU A 1 201 ? 1.446 -7.173 7.058 1.00 95.31 201 LEU A CA 1
ATOM 1512 C C . LEU A 1 201 ? 1.296 -8.101 8.277 1.00 95.31 201 LEU A C 1
ATOM 1514 O O . LEU A 1 201 ? 2.011 -7.925 9.258 1.00 95.31 201 LEU A O 1
ATOM 1518 N N . ALA A 1 202 ? 0.449 -9.129 8.188 1.00 93.75 202 ALA A N 1
ATOM 1519 C CA . ALA A 1 202 ? 0.287 -10.149 9.227 1.00 93.75 202 ALA A CA 1
ATOM 1520 C C . ALA A 1 202 ? 1.585 -10.933 9.482 1.00 93.75 202 ALA A C 1
ATOM 1522 O O . ALA A 1 202 ? 1.913 -11.270 10.616 1.00 93.75 202 ALA A O 1
ATOM 1523 N N . GLU A 1 203 ? 2.346 -11.244 8.429 1.00 93.62 203 GLU A N 1
ATOM 1524 C CA . GLU A 1 203 ? 3.664 -11.866 8.580 1.00 93.62 203 GLU A CA 1
ATOM 1525 C C . GLU A 1 203 ? 4.650 -10.911 9.269 1.00 93.62 203 GLU A C 1
ATOM 1527 O O . GLU A 1 203 ? 5.370 -11.325 10.172 1.00 93.62 203 GLU A O 1
ATOM 1532 N N . LEU A 1 204 ? 4.651 -9.625 8.901 1.00 93.88 204 LEU A N 1
ATOM 1533 C CA . LEU A 1 204 ? 5.505 -8.601 9.511 1.00 93.88 204 LEU A CA 1
ATOM 1534 C C . LEU A 1 204 ? 5.218 -8.403 11.006 1.00 93.88 204 LEU A C 1
ATOM 1536 O O . LEU A 1 204 ? 6.162 -8.207 11.765 1.00 93.88 204 LEU A O 1
ATOM 1540 N N . LEU A 1 205 ? 3.959 -8.487 11.447 1.00 91.31 205 LEU A N 1
ATOM 1541 C CA . LEU A 1 205 ? 3.610 -8.404 12.873 1.00 91.31 205 LEU A CA 1
ATOM 1542 C C . LEU A 1 205 ? 4.185 -9.563 13.697 1.00 91.31 205 LEU A C 1
ATOM 1544 O O . LEU A 1 205 ? 4.530 -9.376 14.863 1.00 91.31 205 LEU A O 1
ATOM 1548 N N . ARG A 1 206 ? 4.347 -10.742 13.085 1.00 88.75 206 ARG A N 1
ATOM 1549 C CA . ARG A 1 206 ? 4.945 -11.922 13.725 1.00 88.75 206 ARG A CA 1
ATOM 1550 C C . ARG A 1 206 ? 6.468 -11.836 13.854 1.00 88.75 206 ARG A C 1
ATOM 1552 O O . ARG A 1 206 ? 7.062 -12.618 14.597 1.00 88.75 206 ARG A O 1
ATOM 1559 N N . TRP A 1 207 ? 7.119 -10.885 13.179 1.00 81.38 207 TRP A N 1
ATOM 1560 C CA . TRP A 1 207 ? 8.550 -10.646 13.351 1.00 81.38 207 TRP A CA 1
ATOM 1561 C C . TRP A 1 207 ? 8.832 -9.982 14.705 1.00 81.38 207 TRP A C 1
ATOM 1563 O O . TRP A 1 207 ? 8.542 -8.808 14.930 1.00 81.38 207 TRP A O 1
ATOM 1573 N N . VAL A 1 208 ? 9.424 -10.759 15.617 1.00 60.50 208 VAL A N 1
ATOM 1574 C CA . VAL A 1 208 ? 9.742 -10.341 16.989 1.00 60.50 208 VAL A CA 1
ATOM 1575 C C . VAL A 1 208 ? 10.653 -9.106 16.997 1.00 60.50 208 VAL A C 1
ATOM 1577 O O . VAL A 1 208 ? 11.713 -9.103 16.373 1.00 60.50 208 VAL A O 1
ATOM 1580 N N . GLY A 1 209 ? 10.285 -8.093 17.790 1.00 62.59 209 GLY A N 1
ATOM 1581 C CA . GLY A 1 209 ? 11.229 -7.079 18.281 1.00 62.59 209 GLY A CA 1
ATOM 1582 C C . GLY A 1 209 ? 11.186 -5.697 17.625 1.00 62.59 209 GLY A C 1
ATOM 1583 O O . GLY A 1 209 ? 12.019 -4.861 17.966 1.00 62.59 209 GLY A O 1
ATOM 1584 N N . GLU A 1 210 ? 10.225 -5.404 16.745 1.00 75.12 210 GLU A N 1
ATOM 1585 C CA . GLU A 1 210 ? 10.141 -4.090 16.087 1.00 75.12 210 GLU A CA 1
ATOM 1586 C C . GLU A 1 210 ? 8.806 -3.371 16.384 1.00 75.12 210 GLU A C 1
ATOM 1588 O O . GLU A 1 210 ? 7.896 -3.387 15.555 1.00 75.12 210 GLU A O 1
ATOM 1593 N N . PRO A 1 211 ? 8.669 -2.663 17.529 1.00 82.94 211 PRO A N 1
ATOM 1594 C CA . PRO A 1 211 ? 7.460 -1.894 17.864 1.00 82.94 211 PRO A CA 1
ATOM 1595 C C . PRO A 1 211 ? 7.033 -0.900 16.774 1.00 82.94 211 PRO A C 1
ATOM 1597 O O . PRO A 1 211 ? 5.852 -0.586 16.639 1.00 82.94 211 PRO A O 1
ATOM 1600 N N . ALA A 1 212 ? 7.998 -0.424 15.981 1.00 89.50 212 ALA A N 1
ATOM 1601 C CA . ALA A 1 212 ? 7.764 0.454 14.844 1.00 89.50 212 ALA A CA 1
ATOM 1602 C C . ALA A 1 212 ? 6.932 -0.209 13.731 1.00 89.50 212 ALA A C 1
ATOM 1604 O O . ALA A 1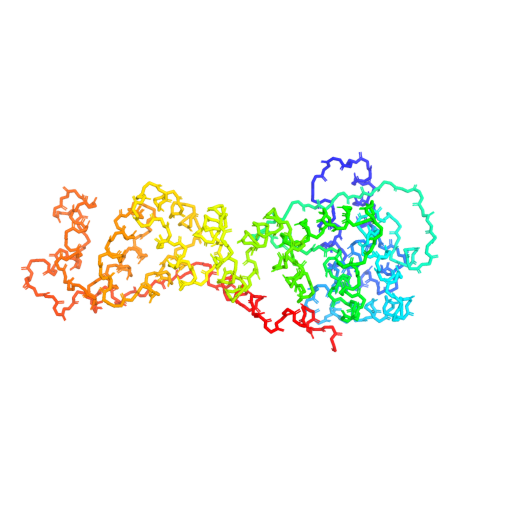 212 ? 6.159 0.489 13.085 1.00 89.50 212 ALA A O 1
ATOM 1605 N N . ILE A 1 213 ? 7.039 -1.530 13.529 1.00 91.50 213 ILE A N 1
ATOM 1606 C CA . ILE A 1 213 ? 6.213 -2.261 12.554 1.00 91.50 213 ILE A CA 1
ATOM 1607 C C . ILE A 1 213 ? 4.753 -2.236 12.996 1.00 91.50 213 ILE A C 1
ATOM 1609 O O . ILE A 1 213 ? 3.890 -1.859 12.210 1.00 91.50 213 ILE A O 1
ATOM 1613 N N . ALA A 1 214 ? 4.471 -2.560 14.261 1.00 90.94 214 ALA A N 1
ATOM 1614 C CA . ALA A 1 214 ? 3.107 -2.507 14.782 1.00 90.94 214 ALA A CA 1
ATOM 1615 C C . ALA A 1 214 ? 2.518 -1.090 14.675 1.00 90.94 214 ALA A C 1
ATOM 1617 O O . ALA A 1 214 ? 1.359 -0.933 14.308 1.00 90.94 214 ALA A O 1
ATOM 1618 N N . THR A 1 215 ? 3.321 -0.049 14.930 1.00 91.81 215 THR A N 1
ATOM 1619 C CA . THR A 1 215 ? 2.914 1.345 14.686 1.00 91.81 215 THR A CA 1
ATOM 1620 C C . THR A 1 215 ? 2.584 1.602 13.220 1.00 91.81 215 THR A C 1
ATOM 1622 O O . THR A 1 215 ? 1.491 2.081 12.935 1.00 91.81 215 THR A O 1
ATOM 1625 N N . ALA A 1 216 ? 3.466 1.212 12.297 1.00 92.62 216 ALA A N 1
ATOM 1626 C CA . ALA A 1 216 ? 3.234 1.380 10.867 1.00 92.62 216 ALA A CA 1
ATOM 1627 C C . ALA A 1 216 ? 1.965 0.656 10.392 1.00 92.62 216 ALA A C 1
ATOM 1629 O O . ALA A 1 216 ? 1.232 1.205 9.581 1.00 92.62 216 ALA A O 1
ATOM 1630 N N . VAL A 1 217 ? 1.661 -0.532 10.929 1.00 94.06 217 VAL A N 1
ATOM 1631 C CA . VAL A 1 217 ? 0.433 -1.276 10.603 1.00 94.06 217 VAL A CA 1
ATOM 1632 C C . VAL A 1 217 ? -0.818 -0.596 11.172 1.00 94.06 217 VAL A C 1
ATOM 1634 O O . VAL A 1 217 ? -1.826 -0.497 10.473 1.00 94.06 217 VAL A O 1
ATOM 1637 N N . ARG A 1 218 ? -0.771 -0.083 12.411 1.00 92.75 218 ARG A N 1
ATOM 1638 C CA . ARG A 1 218 ? -1.895 0.666 13.008 1.00 92.75 218 ARG A CA 1
ATOM 1639 C C . ARG A 1 218 ? -2.221 1.945 12.243 1.00 92.75 218 ARG A C 1
ATOM 1641 O O . ARG A 1 218 ? -3.392 2.298 12.151 1.00 92.75 218 ARG A O 1
ATOM 1648 N N . GLU A 1 219 ? -1.201 2.606 11.708 1.00 91.50 219 GLU A N 1
ATOM 1649 C CA . GLU A 1 219 ? -1.289 3.874 10.967 1.00 91.50 219 GLU A CA 1
ATOM 1650 C C . GLU A 1 219 ? -1.382 3.669 9.450 1.00 91.50 219 GLU A C 1
ATOM 1652 O O . GLU A 1 219 ? -1.457 4.629 8.695 1.00 91.50 219 GLU A O 1
ATOM 1657 N N . HIS A 1 220 ? -1.386 2.420 8.987 1.00 91.19 220 HIS A N 1
ATOM 1658 C CA . HIS A 1 220 ? -1.320 2.098 7.569 1.00 91.19 220 HIS A CA 1
ATOM 1659 C C . HIS A 1 220 ? -2.540 2.632 6.812 1.00 91.19 220 HIS A C 1
ATOM 1661 O O . HIS A 1 220 ? -3.669 2.398 7.243 1.00 91.19 220 HIS A O 1
ATOM 1667 N N . ASP A 1 221 ? -2.338 3.246 5.646 1.00 87.62 221 ASP A N 1
ATOM 1668 C CA . ASP A 1 221 ? -3.421 3.883 4.880 1.00 87.62 221 ASP A CA 1
ATOM 1669 C C . ASP A 1 221 ? -4.561 2.911 4.537 1.00 87.62 221 ASP A C 1
ATOM 1671 O O . ASP A 1 221 ? -5.734 3.256 4.610 1.00 87.62 221 ASP A O 1
ATOM 1675 N N . PHE A 1 222 ? -4.228 1.661 4.197 1.00 89.94 222 PHE A N 1
ATOM 1676 C CA . PHE A 1 222 ? -5.203 0.711 3.647 1.00 89.94 222 PHE A CA 1
ATOM 1677 C C . PHE A 1 222 ? -5.217 -0.653 4.335 1.00 89.94 222 PHE A C 1
ATOM 1679 O O . PHE A 1 222 ? -5.746 -1.591 3.752 1.00 89.94 222 PHE A O 1
ATOM 1686 N N . ALA A 1 223 ? -4.606 -0.817 5.517 1.00 91.38 223 ALA A N 1
ATOM 1687 C CA . ALA A 1 223 ? -4.542 -2.135 6.162 1.00 91.38 223 ALA A CA 1
ATOM 1688 C C . ALA A 1 223 ? -5.951 -2.607 6.514 1.00 91.38 223 ALA A C 1
ATOM 1690 O O . ALA A 1 223 ? -6.744 -1.815 7.033 1.00 91.38 223 ALA A O 1
ATOM 1691 N N . GLY A 1 224 ? -6.232 -3.881 6.239 1.00 92.19 224 GLY A N 1
ATOM 1692 C CA . GLY A 1 224 ? -7.503 -4.502 6.575 1.00 92.19 224 GLY A CA 1
ATOM 1693 C C . GLY A 1 224 ? -7.722 -4.531 8.086 1.00 92.19 224 GLY A C 1
ATOM 1694 O O . GLY A 1 224 ? -6.766 -4.615 8.865 1.00 92.19 224 GLY A O 1
ATOM 1695 N N . GLY A 1 225 ? -8.991 -4.483 8.496 1.00 94.38 225 GLY A N 1
ATOM 1696 C CA . GLY A 1 225 ? -9.379 -4.371 9.901 1.00 94.38 225 GLY A CA 1
ATOM 1697 C C . GLY A 1 225 ? -8.741 -5.419 10.813 1.00 94.38 225 GLY A C 1
ATOM 1698 O O . GLY A 1 225 ? -8.227 -5.065 11.867 1.00 94.38 225 GLY A O 1
ATOM 1699 N N . ALA A 1 226 ? -8.684 -6.686 10.383 1.00 94.62 226 ALA A N 1
ATOM 1700 C CA . ALA A 1 226 ? -8.158 -7.788 11.198 1.00 94.62 226 ALA A CA 1
ATOM 1701 C C . ALA A 1 226 ? -6.664 -7.630 11.530 1.00 94.62 226 ALA A C 1
ATOM 1703 O O . ALA A 1 226 ? -6.269 -7.701 12.691 1.00 94.62 226 ALA A O 1
ATOM 1704 N N . VAL A 1 227 ? -5.840 -7.338 10.518 1.00 94.75 227 VAL A N 1
ATOM 1705 C CA . VAL A 1 227 ? -4.403 -7.062 10.696 1.00 94.75 227 VAL A CA 1
ATOM 1706 C C . VAL A 1 227 ? -4.186 -5.816 11.549 1.00 94.75 227 VAL A C 1
ATOM 1708 O O . VAL A 1 227 ? -3.281 -5.767 12.383 1.00 94.75 227 VAL A O 1
ATOM 1711 N N . ARG A 1 228 ? -5.023 -4.792 11.359 1.00 94.31 228 ARG A N 1
ATOM 1712 C CA . ARG A 1 228 ? -4.929 -3.566 12.146 1.00 94.31 228 ARG A CA 1
ATOM 1713 C C . ARG A 1 228 ? -5.275 -3.825 13.610 1.00 94.31 228 ARG A C 1
ATOM 1715 O O . ARG A 1 228 ? -4.567 -3.341 14.489 1.00 94.31 228 ARG A O 1
ATOM 1722 N N . TYR A 1 229 ? -6.318 -4.608 13.873 1.00 94.94 229 TYR A N 1
ATOM 1723 C CA . TYR A 1 229 ? -6.725 -4.995 15.218 1.00 94.94 229 TYR A CA 1
ATOM 1724 C C . TYR A 1 229 ? -5.629 -5.794 15.934 1.00 94.94 229 TYR A C 1
ATOM 1726 O O . TYR A 1 229 ? -5.282 -5.454 17.063 1.00 94.94 229 TYR A O 1
ATOM 1734 N N . GLU A 1 230 ? -4.990 -6.756 15.259 1.00 93.06 230 GLU A N 1
ATOM 1735 C CA . GLU A 1 230 ? -3.817 -7.470 15.789 1.00 93.06 230 GLU A CA 1
ATOM 1736 C C . GLU A 1 230 ? -2.704 -6.490 16.218 1.00 93.06 230 GLU A C 1
ATOM 1738 O O . GLU A 1 230 ? -2.159 -6.581 17.321 1.00 93.06 230 GLU A O 1
ATOM 1743 N N . ALA A 1 231 ? -2.424 -5.473 15.397 1.00 93.19 231 ALA A N 1
ATOM 1744 C CA . ALA A 1 231 ? -1.436 -4.443 15.716 1.00 93.19 231 ALA A CA 1
ATOM 1745 C C . ALA A 1 231 ? -1.848 -3.513 16.879 1.00 93.19 231 ALA A C 1
ATOM 1747 O O . ALA A 1 231 ? -0.975 -2.964 17.567 1.00 93.19 231 ALA A O 1
ATOM 1748 N N . PHE A 1 232 ? -3.151 -3.312 17.107 1.00 92.06 232 PHE A N 1
ATOM 1749 C CA . PHE A 1 232 ? -3.687 -2.596 18.272 1.00 92.06 232 PHE A CA 1
ATOM 1750 C C . PHE A 1 232 ? -3.595 -3.425 19.552 1.00 92.06 232 PHE A C 1
ATOM 1752 O O . PHE A 1 232 ? -3.240 -2.872 20.594 1.00 92.06 232 PHE A O 1
ATOM 1759 N N . GLN A 1 233 ? -3.806 -4.741 19.476 1.00 90.44 233 GLN A N 1
ATOM 1760 C CA . GLN A 1 233 ? -3.693 -5.622 20.640 1.00 90.44 233 GLN A CA 1
ATOM 1761 C C . GLN A 1 233 ? -2.290 -5.601 21.256 1.00 90.44 233 GLN A C 1
ATOM 1763 O O . GLN A 1 233 ? -2.151 -5.588 22.478 1.00 90.44 233 GLN A O 1
ATOM 1768 N N . ALA A 1 234 ? -1.246 -5.458 20.434 1.00 87.12 234 ALA A N 1
ATOM 1769 C CA . ALA A 1 234 ? 0.135 -5.318 20.906 1.00 87.12 234 ALA A CA 1
ATOM 1770 C C . ALA A 1 234 ? 0.376 -4.093 21.819 1.00 87.12 234 ALA A C 1
ATOM 1772 O O . ALA A 1 234 ? 1.405 -4.011 22.493 1.00 87.12 234 ALA A O 1
ATOM 1773 N N . VAL A 1 235 ? -0.539 -3.116 21.830 1.00 88.50 235 VAL A N 1
ATOM 1774 C CA . VAL A 1 235 ? -0.450 -1.888 22.633 1.00 88.50 235 VAL A CA 1
ATOM 1775 C C . VAL A 1 235 ? -1.733 -1.599 23.419 1.00 88.50 235 VAL A C 1
ATOM 1777 O O . VAL A 1 235 ? -1.930 -0.453 23.820 1.00 88.50 235 VAL A O 1
ATOM 1780 N N . ARG A 1 236 ? -2.583 -2.609 23.674 1.00 87.31 236 ARG A N 1
ATOM 1781 C CA . ARG A 1 236 ? -3.869 -2.459 24.390 1.00 87.31 236 ARG A CA 1
ATOM 1782 C C . ARG A 1 236 ? -3.721 -1.703 25.717 1.00 87.31 236 ARG A C 1
ATOM 1784 O O . ARG A 1 236 ? -4.470 -0.774 25.988 1.00 87.31 236 ARG A O 1
ATOM 1791 N N . GLU A 1 237 ? -2.663 -2.009 26.467 1.00 89.06 237 GLU A N 1
ATOM 1792 C CA . GLU A 1 237 ? -2.337 -1.383 27.760 1.00 89.06 237 GLU A CA 1
ATOM 1793 C C . GLU A 1 237 ? -1.744 0.040 27.650 1.00 89.06 237 GLU A C 1
ATOM 1795 O O . GLU A 1 237 ? -1.297 0.624 28.637 1.00 89.06 237 GLU A O 1
ATOM 1800 N N . ARG A 1 238 ? -1.669 0.616 26.443 1.00 91.31 238 ARG A N 1
ATOM 1801 C CA . ARG A 1 238 ? -1.068 1.932 26.170 1.00 91.31 238 ARG A CA 1
ATOM 1802 C C . ARG A 1 238 ? -2.060 2.834 25.423 1.00 91.31 238 ARG A C 1
ATOM 1804 O O . ARG A 1 238 ? -1.855 3.107 24.236 1.00 91.31 238 ARG A O 1
ATOM 1811 N N . PRO A 1 239 ? -3.089 3.372 26.102 1.00 91.75 239 PRO A N 1
ATOM 1812 C CA . PRO A 1 239 ? -4.152 4.158 25.464 1.00 91.75 239 PRO A CA 1
ATOM 1813 C C . PRO A 1 239 ? -3.628 5.385 24.702 1.00 91.75 239 PRO A C 1
ATOM 1815 O O . PRO A 1 239 ? -4.152 5.728 23.647 1.00 91.75 239 PRO A O 1
ATOM 1818 N N . GLU A 1 240 ? -2.538 6.002 25.166 1.00 93.12 240 GLU A N 1
ATOM 1819 C CA . GLU A 1 240 ? -1.889 7.123 24.471 1.00 93.12 240 GLU A CA 1
ATOM 1820 C C . GLU A 1 240 ? -1.293 6.736 23.110 1.00 93.12 240 GLU A C 1
ATOM 1822 O O . GLU A 1 240 ? -1.287 7.536 22.176 1.00 93.12 240 GLU A O 1
ATOM 1827 N N . ALA A 1 241 ? -0.784 5.508 22.972 1.00 90.75 241 ALA A N 1
ATOM 1828 C CA . ALA A 1 241 ? -0.279 5.017 21.693 1.00 90.75 241 ALA A CA 1
ATOM 1829 C C . ALA A 1 241 ? -1.432 4.740 20.721 1.00 90.75 241 ALA A C 1
ATOM 1831 O O . ALA A 1 241 ? -1.329 5.080 19.546 1.00 90.75 241 ALA A O 1
ATOM 1832 N N . ILE A 1 242 ? -2.533 4.182 21.232 1.00 92.62 242 ILE A N 1
ATOM 1833 C CA . ILE A 1 242 ? -3.753 3.925 20.463 1.00 92.62 242 ILE A CA 1
ATOM 1834 C C . ILE A 1 242 ? -4.338 5.242 19.951 1.00 92.62 242 ILE A C 1
ATOM 1836 O O . ILE A 1 242 ? -4.546 5.381 18.750 1.00 92.62 242 ILE A O 1
ATOM 1840 N N . ARG A 1 243 ? -4.518 6.235 20.834 1.00 94.38 243 ARG A N 1
ATOM 1841 C CA . ARG A 1 243 ? -5.049 7.559 20.479 1.00 94.38 243 ARG A CA 1
ATOM 1842 C C . ARG A 1 243 ? -4.232 8.229 19.375 1.00 94.38 243 ARG A C 1
ATOM 1844 O O . ARG A 1 243 ? -4.810 8.728 18.417 1.00 94.38 243 ARG A O 1
ATOM 1851 N N . ARG A 1 244 ? -2.896 8.210 19.473 1.00 93.19 244 ARG A N 1
ATOM 1852 C CA . ARG A 1 244 ? -2.025 8.781 18.430 1.00 93.19 244 ARG A CA 1
ATOM 1853 C C . ARG A 1 244 ? -2.198 8.085 17.082 1.00 93.19 244 ARG A C 1
ATOM 1855 O O . ARG A 1 244 ? -2.357 8.772 16.081 1.00 93.19 244 ARG A O 1
ATOM 1862 N N . SER A 1 245 ? -2.202 6.752 17.054 1.00 93.06 245 SER A N 1
ATOM 1863 C CA . SER A 1 245 ? -2.376 6.021 15.793 1.00 93.06 245 SER A CA 1
ATOM 1864 C C . SER A 1 245 ? -3.785 6.198 15.207 1.00 93.06 245 SER A C 1
ATOM 1866 O O . SER A 1 245 ? -3.923 6.283 13.991 1.00 93.06 245 SER A O 1
ATOM 1868 N N . LEU A 1 246 ? -4.823 6.314 16.047 1.00 94.62 246 LEU A N 1
ATOM 1869 C CA . LEU A 1 246 ? -6.186 6.630 15.600 1.00 94.62 246 LEU A CA 1
ATOM 1870 C C . LEU A 1 246 ? -6.289 8.042 15.016 1.00 94.62 246 LEU A C 1
ATOM 1872 O O . LEU A 1 246 ? -6.933 8.210 13.989 1.00 94.62 246 LEU A O 1
ATOM 1876 N N . ALA A 1 247 ? -5.626 9.036 15.614 1.00 92.38 247 ALA A N 1
ATOM 1877 C CA . ALA A 1 247 ? -5.612 10.399 15.083 1.00 92.38 247 ALA A CA 1
ATOM 1878 C C . ALA A 1 247 ? -5.006 10.465 13.670 1.00 92.38 247 ALA A C 1
ATOM 1880 O O . ALA A 1 247 ? -5.540 11.160 12.813 1.00 92.38 247 ALA A O 1
ATOM 1881 N N . VAL A 1 248 ? -3.935 9.704 13.413 1.00 91.00 248 VAL A N 1
ATOM 1882 C CA . VAL A 1 248 ? -3.334 9.588 12.071 1.00 91.00 248 VAL A CA 1
ATOM 1883 C C . VAL A 1 248 ? -4.273 8.855 11.110 1.00 91.00 248 VAL A C 1
ATOM 1885 O O . VAL A 1 248 ? -4.501 9.320 9.998 1.00 91.00 248 VAL A O 1
ATOM 1888 N N . LEU A 1 249 ? -4.854 7.729 11.539 1.00 91.19 249 LEU A N 1
ATOM 1889 C CA . LEU A 1 249 ? -5.785 6.952 10.717 1.00 91.19 249 LEU A CA 1
ATOM 1890 C C . LEU A 1 249 ? -7.000 7.781 10.281 1.00 91.19 249 LEU A C 1
ATOM 1892 O O . LEU A 1 249 ? -7.396 7.740 9.120 1.00 91.19 249 LEU A O 1
ATOM 1896 N N . LEU A 1 250 ? -7.592 8.530 11.207 1.00 92.06 250 LEU A N 1
ATOM 1897 C CA . LEU A 1 250 ? -8.849 9.245 10.995 1.00 92.06 250 LEU A CA 1
ATOM 1898 C C . LEU A 1 250 ? -8.695 10.545 10.193 1.00 92.06 250 LEU A C 1
ATOM 1900 O O . LEU A 1 250 ? -9.710 11.109 9.788 1.00 92.06 250 LEU A O 1
ATOM 1904 N N . GLU A 1 251 ? -7.465 10.982 9.888 1.00 87.06 251 GLU A N 1
ATOM 1905 C CA . GLU A 1 251 ? -7.222 12.132 9.001 1.00 87.06 251 GLU A CA 1
ATOM 1906 C C . GLU A 1 251 ? -7.819 11.893 7.599 1.00 87.06 251 GLU A C 1
ATOM 1908 O O . GLU A 1 251 ? -8.410 12.801 7.015 1.00 87.06 251 GLU A O 1
ATOM 1913 N N . TYR A 1 252 ? -7.739 10.655 7.090 1.00 77.69 252 TYR A N 1
ATOM 1914 C CA . TYR A 1 252 ? -8.283 10.273 5.775 1.00 77.69 252 TYR A CA 1
ATOM 1915 C C . TYR A 1 252 ? -9.016 8.920 5.757 1.00 77.69 252 TYR A C 1
ATOM 1917 O O . TYR A 1 252 ? -9.573 8.544 4.727 1.00 77.69 252 TYR A O 1
ATOM 1925 N N . GLY A 1 253 ? -9.022 8.178 6.870 1.00 85.12 253 GLY A N 1
ATOM 1926 C CA . GLY A 1 253 ? -9.379 6.759 6.908 1.00 85.12 253 GLY A CA 1
ATOM 1927 C C . GLY A 1 253 ? -10.583 6.404 7.778 1.00 85.12 253 GLY A C 1
ATOM 1928 O O . GLY A 1 253 ? -10.518 5.470 8.578 1.00 85.12 253 GLY A O 1
ATOM 1929 N N . GLN A 1 254 ? -11.690 7.135 7.635 1.00 91.88 254 GLN A N 1
ATOM 1930 C CA . GLN A 1 254 ? -12.934 6.874 8.376 1.00 91.88 254 GLN A CA 1
ATOM 1931 C C . GLN A 1 254 ? -13.493 5.468 8.075 1.00 91.88 254 GLN A C 1
ATOM 1933 O O . GLN A 1 254 ? -13.811 4.711 8.993 1.00 91.88 254 GLN A O 1
ATOM 1938 N N . GLN A 1 255 ? -13.487 5.051 6.801 1.00 92.12 255 GLN A N 1
ATOM 1939 C CA . GLN A 1 255 ? -13.851 3.683 6.413 1.00 92.12 255 GLN A CA 1
ATOM 1940 C C . GLN A 1 255 ? -12.917 2.643 7.048 1.00 92.12 255 GLN A C 1
ATOM 1942 O O . GLN A 1 255 ? -13.378 1.632 7.564 1.00 92.12 255 GLN A O 1
ATOM 1947 N N . GLN A 1 256 ? -11.607 2.897 7.070 1.00 92.31 256 GLN A N 1
ATOM 1948 C CA . GLN A 1 256 ? -10.626 1.981 7.655 1.00 92.31 256 GLN A CA 1
ATOM 1949 C C . GLN A 1 256 ? -10.799 1.824 9.168 1.00 92.31 256 GLN A C 1
ATOM 1951 O O . GLN A 1 256 ? -10.486 0.764 9.716 1.00 92.31 256 GLN A O 1
ATOM 1956 N N . PHE A 1 257 ? -11.290 2.858 9.850 1.00 95.62 257 PHE A N 1
ATOM 1957 C CA . PHE A 1 257 ? -11.686 2.752 11.248 1.00 95.62 257 PHE A CA 1
ATOM 1958 C C . PHE A 1 257 ? -12.930 1.868 11.421 1.00 95.62 257 PHE A C 1
ATOM 1960 O O . PHE A 1 257 ? -12.948 1.018 12.309 1.00 95.62 257 PHE A O 1
ATOM 1967 N N . LEU A 1 258 ? -13.939 1.991 10.554 1.00 95.56 258 LEU A N 1
ATOM 1968 C CA . LEU A 1 258 ? -15.103 1.096 10.586 1.00 95.56 258 LEU A CA 1
ATOM 1969 C C . LEU A 1 258 ? -14.723 -0.356 10.269 1.00 95.56 258 LEU A C 1
ATOM 1971 O O . LEU A 1 258 ? -15.178 -1.266 10.959 1.00 95.56 258 LEU A O 1
ATOM 1975 N N . ASP A 1 259 ? -13.829 -0.577 9.303 1.00 94.75 259 ASP A N 1
ATOM 1976 C CA . ASP A 1 259 ? -13.293 -1.905 8.990 1.00 94.75 259 ASP A CA 1
ATOM 1977 C C . ASP A 1 259 ? -12.546 -2.502 10.195 1.00 94.75 259 ASP A C 1
ATOM 1979 O O . ASP A 1 259 ? -12.653 -3.699 10.464 1.00 94.75 259 ASP A O 1
ATOM 1983 N N . LEU A 1 260 ? -11.805 -1.673 10.945 1.00 96.44 260 LEU A N 1
ATOM 1984 C CA . LEU A 1 260 ? -11.175 -2.064 12.208 1.00 96.44 260 LEU A CA 1
ATOM 1985 C C . LEU A 1 260 ? -12.221 -2.509 13.235 1.00 96.44 260 LEU A C 1
ATOM 1987 O O . LEU A 1 260 ? -12.061 -3.584 13.804 1.00 96.44 260 LEU A O 1
ATOM 1991 N N . LEU A 1 261 ? -13.281 -1.725 13.457 1.00 96.75 261 LEU A N 1
ATOM 1992 C CA . LEU A 1 261 ? -14.349 -2.079 14.401 1.00 96.75 261 LEU A CA 1
ATOM 1993 C C . LEU A 1 261 ? -15.089 -3.361 13.998 1.00 96.75 261 LEU A C 1
ATOM 1995 O O . LEU A 1 261 ? -15.425 -4.173 14.858 1.00 96.75 261 LEU A O 1
ATOM 1999 N N . ALA A 1 262 ? -15.319 -3.560 12.700 1.00 95.44 262 ALA A N 1
ATOM 2000 C CA . ALA A 1 262 ? -15.941 -4.770 12.169 1.00 95.44 262 ALA A CA 1
ATOM 2001 C C . ALA A 1 262 ? -15.068 -6.020 12.369 1.00 95.44 262 ALA A C 1
ATOM 2003 O O . ALA A 1 262 ? -15.591 -7.128 12.455 1.00 95.44 262 ALA A O 1
ATOM 2004 N N . ALA A 1 263 ? -13.747 -5.850 12.455 1.00 96.19 263 ALA A N 1
ATOM 2005 C CA . ALA A 1 263 ? -12.809 -6.942 12.681 1.00 96.19 263 ALA A CA 1
ATOM 2006 C C . ALA A 1 263 ? -12.575 -7.275 14.162 1.00 96.19 263 ALA A C 1
ATOM 2008 O O . ALA A 1 263 ? -11.914 -8.275 14.452 1.00 96.19 263 ALA A O 1
ATOM 2009 N N . VAL A 1 264 ? -13.083 -6.459 15.093 1.00 96.00 264 VAL A N 1
ATOM 2010 C CA . VAL A 1 264 ? -13.049 -6.788 16.521 1.00 96.00 264 VAL A CA 1
ATOM 2011 C C . VAL A 1 264 ? -14.010 -7.959 16.778 1.00 96.00 264 VAL A C 1
ATOM 2013 O O . VAL A 1 264 ? -15.175 -7.873 16.367 1.00 96.00 264 VAL A O 1
ATOM 2016 N N . PRO A 1 265 ? -13.554 -9.039 17.443 1.00 94.56 265 PRO A N 1
ATOM 2017 C CA . PRO A 1 265 ? -14.407 -10.149 17.850 1.00 94.56 265 PRO A CA 1
ATOM 2018 C C . PRO A 1 265 ? -15.633 -9.683 18.641 1.00 94.56 265 PRO A C 1
ATOM 2020 O O . PRO A 1 265 ? -15.555 -8.736 19.424 1.00 94.56 265 PRO A O 1
ATOM 2023 N N . GLU A 1 266 ? -16.767 -10.356 18.448 1.00 90.38 266 GLU A N 1
ATOM 2024 C CA . GLU A 1 266 ? -18.025 -10.018 19.131 1.00 90.38 266 GLU A CA 1
ATOM 2025 C C . GLU A 1 266 ? -17.934 -10.196 20.655 1.00 90.38 266 GLU A C 1
ATOM 2027 O O . GLU A 1 266 ? -18.641 -9.535 21.401 1.00 90.38 266 GLU A O 1
ATOM 2032 N N . ASP A 1 267 ? -17.023 -11.025 21.153 1.00 91.50 267 ASP A N 1
ATOM 2033 C CA . ASP A 1 267 ? -16.770 -11.178 22.585 1.00 91.50 267 ASP A CA 1
ATOM 2034 C C . ASP A 1 267 ? -15.855 -10.081 23.177 1.00 91.50 267 ASP A C 1
ATOM 2036 O O . ASP A 1 267 ? -15.729 -9.992 24.399 1.00 91.50 267 ASP A O 1
ATOM 2040 N N . ASP A 1 268 ? -15.269 -9.188 22.362 1.00 93.69 268 ASP A N 1
ATOM 2041 C CA . ASP A 1 268 ? -14.434 -8.059 22.817 1.00 93.69 268 ASP A CA 1
ATOM 2042 C C . ASP A 1 268 ? -15.150 -6.700 22.696 1.00 93.69 268 ASP A C 1
ATOM 2044 O O . ASP A 1 268 ? -14.620 -5.719 22.160 1.00 93.69 268 ASP A O 1
ATOM 2048 N N . ALA A 1 269 ? -16.357 -6.615 23.265 1.00 92.00 269 ALA A N 1
ATOM 2049 C CA . ALA A 1 269 ? -17.118 -5.368 23.407 1.00 92.00 269 ALA A CA 1
ATOM 2050 C C . ALA A 1 269 ? -16.293 -4.227 24.036 1.00 92.00 269 ALA A C 1
ATOM 2052 O O . ALA A 1 269 ? -16.391 -3.065 23.631 1.00 92.00 269 ALA A O 1
ATOM 2053 N N . VAL A 1 270 ? -15.434 -4.565 25.007 1.00 92.75 270 VAL A N 1
ATOM 2054 C CA . VAL A 1 270 ? -14.531 -3.621 25.683 1.00 92.75 270 VAL A CA 1
ATOM 2055 C C . VAL A 1 270 ? -13.544 -3.001 24.694 1.00 92.75 270 VAL A C 1
ATOM 2057 O O . VAL A 1 270 ? -13.296 -1.795 24.753 1.00 92.75 270 VAL A O 1
ATOM 2060 N N . GLY A 1 271 ? -12.999 -3.800 23.773 1.00 92.88 271 GLY A N 1
ATOM 2061 C CA . GLY A 1 271 ? -12.137 -3.329 22.695 1.00 92.88 271 GLY A CA 1
ATOM 2062 C C . GLY A 1 271 ? -12.846 -2.335 21.775 1.00 92.88 271 GLY A C 1
ATOM 2063 O O . GLY A 1 271 ? -12.301 -1.261 21.512 1.00 92.88 271 GLY A O 1
ATOM 2064 N N . ILE A 1 272 ? -14.080 -2.639 21.353 1.00 95.56 272 ILE A N 1
ATOM 2065 C CA . ILE A 1 272 ? -14.894 -1.738 20.514 1.00 95.56 272 ILE A CA 1
ATOM 2066 C C . ILE A 1 272 ? -15.145 -0.414 21.242 1.00 95.56 272 ILE A C 1
ATOM 2068 O O . ILE A 1 272 ? -14.824 0.657 20.723 1.00 95.56 272 ILE A O 1
ATOM 2072 N N . HIS A 1 273 ? -15.646 -0.483 22.476 1.00 95.50 273 HIS A N 1
ATOM 2073 C CA . HIS A 1 273 ? -15.912 0.692 23.302 1.00 95.50 273 HIS A CA 1
ATOM 2074 C C . HIS A 1 273 ? -14.652 1.555 23.500 1.00 95.50 273 HIS A C 1
ATOM 2076 O O . HIS A 1 273 ? -14.699 2.778 23.353 1.00 95.50 273 HIS A O 1
ATOM 2082 N N . MET A 1 274 ? -13.502 0.934 23.786 1.00 95.19 274 MET A N 1
ATOM 2083 C CA . MET A 1 274 ? -12.221 1.629 23.944 1.00 95.19 274 MET A CA 1
ATOM 2084 C C . MET A 1 274 ? -11.789 2.349 22.659 1.00 95.19 274 MET A C 1
ATOM 2086 O O . MET A 1 274 ? -11.368 3.504 22.731 1.00 95.19 274 MET A O 1
ATOM 2090 N N . LEU A 1 275 ? -11.878 1.693 21.498 1.00 96.69 275 LEU A N 1
ATOM 2091 C CA . LEU A 1 275 ? -11.482 2.284 20.217 1.00 96.69 275 LEU A CA 1
ATOM 2092 C C . LEU A 1 275 ? -12.344 3.501 19.869 1.00 96.69 275 LEU A C 1
ATOM 2094 O O . LEU A 1 275 ? -11.800 4.541 19.502 1.00 96.69 275 LEU A O 1
ATOM 2098 N N . ILE A 1 276 ? -13.663 3.405 20.060 1.00 96.88 276 ILE A N 1
ATOM 2099 C CA . ILE A 1 276 ? -14.594 4.521 19.835 1.00 96.88 276 ILE A CA 1
ATOM 2100 C C . ILE A 1 276 ? -14.286 5.678 20.791 1.00 96.88 276 ILE A C 1
ATOM 2102 O O . ILE A 1 276 ? -14.147 6.823 20.360 1.00 96.88 276 ILE A O 1
ATOM 2106 N N . LYS A 1 277 ? -14.097 5.379 22.082 1.00 96.12 277 LYS A N 1
ATOM 2107 C CA . LYS A 1 277 ? -13.753 6.381 23.098 1.00 96.12 277 LYS A CA 1
ATOM 2108 C C . LYS A 1 277 ? -12.455 7.121 22.777 1.00 96.12 277 LYS A C 1
ATOM 2110 O O . LYS A 1 277 ? -12.373 8.329 22.974 1.00 96.12 277 LYS A O 1
ATOM 2115 N N . LEU A 1 278 ? -11.421 6.400 22.344 1.00 96.31 278 LEU A N 1
ATOM 2116 C CA . LEU A 1 278 ? -10.110 6.987 22.062 1.00 96.31 278 LEU A CA 1
ATOM 2117 C C . LEU A 1 278 ? -10.065 7.737 20.730 1.00 96.31 278 LEU A C 1
ATOM 2119 O O . LEU A 1 278 ? -9.252 8.651 20.609 1.00 96.31 278 LEU A O 1
ATOM 2123 N N . ALA A 1 279 ? -10.918 7.377 19.768 1.00 95.69 279 ALA A N 1
ATOM 2124 C CA . ALA A 1 279 ? -11.095 8.132 18.534 1.00 95.69 279 ALA A CA 1
ATOM 2125 C C . ALA A 1 279 ? -11.738 9.506 18.798 1.00 95.69 279 ALA A C 1
ATOM 2127 O O . ALA A 1 279 ? -11.262 10.512 18.274 1.00 95.69 279 ALA A O 1
ATOM 2128 N N . GLY A 1 280 ? -12.760 9.562 19.661 1.00 92.81 280 GLY A N 1
ATOM 2129 C CA . GLY A 1 280 ? -13.341 10.812 20.163 1.00 92.81 280 GLY A CA 1
ATOM 2130 C C . GLY A 1 280 ? -13.739 11.791 19.052 1.00 92.81 280 GLY A C 1
ATOM 2131 O O . GLY A 1 280 ? -14.481 11.436 18.135 1.00 92.81 280 GLY A O 1
ATOM 2132 N N . ASP A 1 281 ? -13.222 13.021 19.127 1.00 90.81 281 ASP A N 1
ATOM 2133 C CA . ASP A 1 281 ? -13.504 14.109 18.176 1.00 90.81 281 ASP A CA 1
ATOM 2134 C C . ASP A 1 281 ? -12.989 13.866 16.752 1.00 90.81 281 ASP A C 1
ATOM 2136 O O . ASP A 1 281 ? -13.414 14.554 15.827 1.00 90.81 281 ASP A O 1
ATOM 2140 N N . ALA A 1 282 ? -12.094 12.895 16.547 1.00 92.56 282 ALA A N 1
ATOM 2141 C CA . ALA A 1 282 ? -11.599 12.566 15.212 1.00 92.56 282 ALA A CA 1
ATOM 2142 C C . ALA A 1 282 ? -12.628 11.792 14.363 1.00 92.56 282 ALA A C 1
ATOM 2144 O O . ALA A 1 282 ? -12.440 11.644 13.155 1.00 92.56 282 ALA A O 1
ATOM 2145 N N . LEU A 1 283 ? -13.710 11.292 14.975 1.00 93.50 283 LEU A N 1
ATOM 2146 C CA . LEU A 1 283 ? -14.825 10.686 14.251 1.00 93.50 283 LEU A CA 1
ATOM 2147 C C . LEU A 1 283 ? -15.751 11.769 13.715 1.00 93.50 283 LEU A C 1
ATOM 2149 O O . LEU A 1 283 ? -16.326 12.536 14.497 1.00 93.50 283 LEU A O 1
ATOM 2153 N N . ASP A 1 284 ? -15.962 11.765 12.401 1.00 91.75 284 ASP A N 1
ATOM 2154 C CA . ASP A 1 284 ? -17.056 12.529 11.815 1.00 91.75 284 ASP A CA 1
ATOM 2155 C C . ASP A 1 284 ? -18.425 11.982 12.296 1.00 91.75 284 ASP A C 1
ATOM 2157 O O . ASP A 1 284 ? -18.511 10.848 12.792 1.00 91.75 284 ASP A O 1
ATOM 2161 N N . PRO A 1 285 ? -19.511 12.770 12.186 1.00 90.88 285 PRO A N 1
ATOM 2162 C CA . PRO A 1 285 ? -20.824 12.358 12.679 1.00 90.88 285 PRO A CA 1
ATOM 2163 C C . PRO A 1 285 ? -21.359 11.055 12.066 1.00 90.88 285 PRO A C 1
ATOM 2165 O O . PRO A 1 285 ? -21.997 10.271 12.769 1.00 90.88 285 PRO A O 1
ATOM 2168 N N . ASP A 1 286 ? -21.100 10.789 10.786 1.00 91.69 286 ASP A N 1
ATOM 2169 C CA . ASP A 1 286 ? -21.606 9.597 10.099 1.00 91.69 286 ASP A CA 1
ATOM 2170 C C . ASP A 1 286 ? -20.841 8.350 10.549 1.00 91.69 286 ASP A C 1
ATOM 2172 O O . ASP A 1 286 ? -21.441 7.323 10.882 1.00 91.69 286 ASP A O 1
ATOM 2176 N N . THR A 1 287 ? -19.519 8.463 10.656 1.00 93.62 287 THR A N 1
ATOM 2177 C CA . THR A 1 287 ? -18.643 7.408 11.167 1.00 93.62 287 THR A CA 1
ATOM 2178 C C . THR A 1 287 ? -18.949 7.097 12.624 1.00 93.62 287 THR A C 1
ATOM 2180 O O . THR A 1 287 ? -19.018 5.927 13.006 1.00 93.62 287 THR A O 1
ATOM 2183 N N . ARG A 1 288 ? -19.208 8.118 13.450 1.00 94.75 288 ARG A N 1
ATOM 2184 C CA . ARG A 1 288 ? -19.612 7.923 14.846 1.00 94.75 288 ARG A CA 1
ATOM 2185 C C . ARG A 1 288 ? -20.925 7.155 14.954 1.00 94.75 288 ARG A C 1
ATOM 2187 O O . ARG A 1 288 ? -20.999 6.210 15.735 1.00 94.75 288 ARG A O 1
ATOM 2194 N N . ARG A 1 289 ? -21.934 7.505 14.149 1.00 93.31 289 ARG A N 1
ATOM 2195 C CA . ARG A 1 289 ? -23.212 6.774 14.112 1.00 93.31 289 ARG A CA 1
ATOM 2196 C C . ARG A 1 289 ? -23.018 5.311 13.718 1.00 93.31 289 ARG A C 1
ATOM 2198 O O . ARG A 1 289 ? -23.558 4.431 14.386 1.00 93.31 289 ARG A O 1
ATOM 2205 N N . ALA A 1 290 ? -22.208 5.039 12.695 1.00 94.44 290 ALA A N 1
ATOM 2206 C CA . ALA A 1 290 ? -21.887 3.672 12.282 1.00 94.44 290 ALA A CA 1
ATOM 2207 C C . ALA A 1 290 ? -21.132 2.890 13.376 1.00 94.44 290 ALA A C 1
ATOM 2209 O O . ALA A 1 290 ? -21.446 1.730 13.647 1.00 94.44 290 ALA A O 1
ATOM 2210 N N . ALA A 1 291 ? -20.185 3.533 14.061 1.00 95.31 291 ALA A N 1
ATOM 2211 C CA . ALA A 1 291 ? -19.451 2.940 15.173 1.00 95.31 291 ALA A CA 1
ATOM 2212 C C . ALA A 1 291 ? -20.357 2.629 16.378 1.00 95.31 291 ALA A C 1
ATOM 2214 O O . ALA A 1 291 ? -20.255 1.557 16.975 1.00 95.31 291 ALA A O 1
ATOM 2215 N N . TYR A 1 292 ? -21.282 3.532 16.712 1.00 95.19 292 TYR A N 1
ATOM 2216 C CA . TYR A 1 292 ? -22.292 3.312 17.746 1.00 95.19 292 TYR A CA 1
ATOM 2217 C C . TYR A 1 292 ? -23.255 2.185 17.390 1.00 95.19 292 TYR A C 1
ATOM 2219 O O . TYR A 1 292 ? -23.583 1.389 18.265 1.00 95.19 292 TYR A O 1
ATOM 2227 N N . ALA A 1 293 ? -23.655 2.061 16.122 1.00 92.81 293 ALA A N 1
ATOM 2228 C CA . ALA A 1 293 ? -24.456 0.926 15.676 1.00 92.81 293 ALA A CA 1
ATOM 2229 C C . ALA A 1 293 ? -23.722 -0.395 15.943 1.00 92.81 293 ALA A C 1
ATOM 2231 O O . ALA A 1 293 ? -24.297 -1.301 16.546 1.00 92.81 293 ALA A O 1
ATOM 2232 N N . ARG A 1 294 ? -22.429 -0.466 15.591 1.00 93.50 294 ARG A N 1
ATOM 2233 C CA . ARG A 1 294 ? -21.595 -1.645 15.857 1.00 93.50 294 ARG A CA 1
ATOM 2234 C C . ARG A 1 294 ? -21.454 -1.938 17.352 1.00 93.50 294 ARG A C 1
ATOM 2236 O O . ARG A 1 294 ? -21.517 -3.095 17.744 1.00 93.50 294 ARG A O 1
ATOM 2243 N N . LEU A 1 295 ? -21.279 -0.927 18.201 1.00 94.25 295 LEU A N 1
ATOM 2244 C CA . LEU A 1 295 ? -21.212 -1.148 19.650 1.00 94.25 295 LEU A CA 1
ATOM 2245 C C . LEU A 1 295 ? -22.550 -1.643 20.219 1.00 94.25 295 LEU A C 1
ATOM 2247 O O . LEU A 1 295 ? -22.552 -2.576 21.018 1.00 94.25 295 LEU A O 1
ATOM 2251 N N . ALA A 1 296 ? -23.673 -1.060 19.787 1.00 91.94 296 ALA A N 1
ATOM 2252 C CA . ALA A 1 296 ? -25.009 -1.458 20.233 1.00 91.94 296 ALA A CA 1
ATOM 2253 C C . ALA A 1 296 ? -25.360 -2.902 19.849 1.00 91.94 296 ALA A C 1
ATOM 2255 O O . ALA A 1 296 ? -26.070 -3.571 20.591 1.00 91.94 296 ALA A O 1
ATOM 2256 N N . GLU A 1 297 ? -24.857 -3.392 18.712 1.00 90.19 297 GLU A N 1
ATOM 2257 C CA . GLU A 1 297 ? -25.004 -4.798 18.309 1.00 90.19 297 GLU A CA 1
ATOM 2258 C C . GLU A 1 297 ? -24.352 -5.769 19.290 1.00 90.19 297 GLU A C 1
ATOM 2260 O O . GLU A 1 297 ? -24.848 -6.875 19.477 1.00 90.19 297 GLU A O 1
ATOM 2265 N N . VAL A 1 298 ? -23.221 -5.367 19.871 1.00 90.88 298 VAL A N 1
ATOM 2266 C CA . VAL A 1 298 ? -22.334 -6.263 20.615 1.00 90.88 298 VAL A CA 1
ATOM 2267 C C . VAL A 1 298 ? -22.527 -6.146 22.132 1.00 90.88 298 VAL A C 1
ATOM 2269 O O . VAL A 1 298 ? -22.378 -7.129 22.849 1.00 90.88 298 VAL A O 1
ATOM 2272 N N . CYS A 1 299 ? -22.852 -4.952 22.635 1.00 87.19 299 CYS A N 1
ATOM 2273 C CA . CYS A 1 299 ? -22.898 -4.633 24.068 1.00 87.19 299 CYS A CA 1
ATOM 2274 C C . CYS A 1 299 ? -24.204 -3.945 24.501 1.00 87.19 299 CYS A C 1
ATOM 2276 O O . CYS A 1 299 ? -24.257 -3.373 25.588 1.00 87.19 299 CYS A O 1
ATOM 2278 N N . GLU A 1 300 ? -25.234 -3.966 23.648 1.00 82.94 300 GLU A N 1
ATOM 2279 C CA . GLU A 1 300 ? -26.511 -3.277 23.869 1.00 82.94 300 GLU A CA 1
ATOM 2280 C C . GLU A 1 300 ? -26.376 -1.738 23.963 1.00 82.94 300 GLU A C 1
ATOM 2282 O O . GLU A 1 300 ? -25.310 -1.145 23.765 1.00 82.94 300 GLU A O 1
ATOM 2287 N N . ALA A 1 301 ? -27.496 -1.042 24.169 1.00 88.94 301 ALA A N 1
ATOM 2288 C CA . ALA A 1 301 ? -27.576 0.411 23.999 1.00 88.94 301 ALA A CA 1
ATOM 2289 C C . ALA A 1 301 ? -26.878 1.223 25.109 1.00 88.94 301 ALA A C 1
ATOM 2291 O O . ALA A 1 301 ? -26.444 2.349 24.870 1.00 88.94 301 ALA A O 1
ATOM 2292 N N . GLU A 1 302 ? -26.715 0.658 26.304 1.00 90.94 302 GLU A N 1
ATOM 2293 C CA . GLU A 1 302 ? -26.199 1.357 27.492 1.00 90.94 302 GLU A CA 1
ATOM 2294 C C . GLU A 1 302 ? -24.737 1.797 27.340 1.00 90.94 302 GLU A C 1
ATOM 2296 O O . GLU A 1 302 ? -24.351 2.898 27.756 1.00 90.94 302 GLU A O 1
ATOM 2301 N N . ALA A 1 303 ? -23.924 0.968 26.679 1.00 91.94 303 ALA A N 1
ATOM 2302 C CA . ALA A 1 303 ? -22.544 1.306 26.349 1.00 91.94 303 ALA A CA 1
ATOM 2303 C C . ALA A 1 303 ? -22.477 2.512 25.395 1.00 91.94 303 ALA A C 1
ATOM 2305 O O . ALA A 1 303 ? -21.607 3.375 25.535 1.00 91.94 303 ALA A O 1
ATOM 2306 N N . VAL A 1 304 ? -23.427 2.612 24.460 1.00 94.12 304 VAL A N 1
ATOM 2307 C CA . VAL A 1 304 ? -23.539 3.751 23.540 1.00 94.12 304 VAL A CA 1
ATOM 2308 C C . VAL A 1 304 ? -24.005 5.004 24.274 1.00 94.12 304 VAL A C 1
ATOM 2310 O O . VAL A 1 304 ? -23.403 6.058 24.084 1.00 94.12 304 VAL A O 1
ATOM 2313 N N . TRP A 1 305 ? -25.013 4.904 25.149 1.00 94.12 305 TRP A N 1
ATOM 2314 C CA . TRP A 1 305 ? -25.496 6.045 25.941 1.00 94.12 305 TRP A CA 1
ATOM 2315 C C . TRP A 1 305 ? -24.369 6.673 26.759 1.00 94.12 305 TRP A C 1
ATOM 2317 O O . TRP A 1 305 ? -24.205 7.891 26.765 1.00 94.12 305 TRP A O 1
ATOM 2327 N N . THR A 1 306 ? -23.560 5.830 27.406 1.00 93.56 306 THR A N 1
ATOM 2328 C CA . THR A 1 306 ? -22.425 6.272 28.223 1.00 93.56 306 THR A CA 1
ATOM 2329 C C . THR A 1 306 ? -21.379 7.006 27.384 1.00 93.56 306 THR A C 1
ATOM 2331 O O . THR A 1 306 ? -20.891 8.059 27.797 1.00 93.56 306 THR A O 1
ATOM 2334 N N . LEU A 1 307 ? -21.038 6.479 26.202 1.00 94.62 307 LEU A N 1
ATOM 2335 C CA . LEU A 1 307 ? -20.075 7.116 25.302 1.00 94.62 307 LEU A CA 1
ATOM 2336 C C . LEU A 1 307 ? -20.582 8.444 24.749 1.00 94.62 307 LEU A C 1
ATOM 2338 O O . LEU A 1 307 ? -19.836 9.420 24.761 1.00 94.62 307 LEU A O 1
ATOM 2342 N N . ASP A 1 308 ? -21.819 8.474 24.260 1.00 95.00 308 ASP A N 1
ATOM 2343 C CA . ASP A 1 308 ? -22.378 9.661 23.619 1.00 95.00 308 ASP A CA 1
ATOM 2344 C C . ASP A 1 308 ? -22.630 10.775 24.637 1.00 95.00 308 ASP A C 1
ATOM 2346 O O . ASP A 1 308 ? -22.306 11.925 24.368 1.00 95.00 308 ASP A O 1
ATOM 2350 N N . LEU A 1 309 ? -23.079 10.452 25.856 1.00 94.88 309 LEU A N 1
ATOM 2351 C CA . LEU A 1 309 ? -23.208 11.440 26.930 1.00 94.88 309 LEU A CA 1
ATOM 2352 C C . LEU A 1 309 ? -21.844 12.007 27.351 1.00 94.88 309 LEU A C 1
ATOM 2354 O O . LEU A 1 309 ? -21.707 13.217 27.527 1.00 94.88 309 LEU A O 1
ATOM 2358 N N . ALA A 1 310 ? -20.827 11.151 27.501 1.00 93.50 310 ALA A N 1
ATOM 2359 C CA . ALA A 1 310 ? -19.475 11.595 27.841 1.00 93.50 310 ALA A CA 1
ATOM 2360 C C . ALA A 1 310 ? -18.860 12.475 26.741 1.00 93.50 310 ALA A C 1
ATOM 2362 O O . ALA A 1 310 ? -18.088 13.382 27.045 1.00 93.50 310 ALA A O 1
ATOM 2363 N N . TYR A 1 311 ? -19.202 12.202 25.482 1.00 93.75 311 TYR A N 1
ATOM 2364 C CA . TYR A 1 311 ? -18.786 12.988 24.329 1.00 93.75 311 TYR A CA 1
ATOM 2365 C C . TYR A 1 311 ? -19.526 14.333 24.245 1.00 93.75 311 TYR A C 1
ATOM 2367 O O . TYR A 1 311 ? -18.901 15.386 24.156 1.00 93.75 311 TYR A O 1
ATOM 2375 N N . ALA A 1 312 ? -20.858 14.298 24.286 1.00 93.06 312 ALA A N 1
ATOM 2376 C CA . ALA A 1 312 ? -21.725 15.458 24.113 1.00 93.06 312 ALA A CA 1
ATOM 2377 C C . ALA A 1 312 ? -21.671 16.429 25.303 1.00 93.06 312 ALA A C 1
ATOM 2379 O O . ALA A 1 312 ? -21.939 17.619 25.148 1.00 93.06 312 ALA A O 1
ATOM 2380 N N . GLY A 1 313 ? -21.352 15.927 26.500 1.00 93.69 313 GLY A N 1
ATOM 2381 C CA . GLY A 1 313 ? -21.261 16.704 27.739 1.00 93.69 313 GLY A CA 1
ATOM 2382 C C . GLY A 1 313 ? -22.611 17.063 28.372 1.00 93.69 313 GLY A C 1
ATOM 2383 O O . GLY A 1 313 ? -22.644 17.501 29.522 1.00 93.69 313 GLY A O 1
ATOM 2384 N N . SER A 1 314 ? -23.724 16.857 27.667 1.00 94.56 314 SER A N 1
ATOM 2385 C CA . SER A 1 314 ? -25.085 17.025 28.182 1.00 94.56 314 SER A CA 1
ATOM 2386 C C . SER A 1 314 ? -26.082 16.150 27.424 1.00 94.56 314 SER A C 1
ATOM 2388 O O . SER A 1 314 ? -25.819 15.731 26.297 1.00 94.56 314 SER A O 1
ATOM 2390 N N . LEU A 1 315 ? -27.250 15.901 28.028 1.00 93.12 315 LEU A N 1
ATOM 2391 C CA . LEU A 1 315 ? -28.324 15.132 27.392 1.00 93.12 315 LEU A CA 1
ATOM 2392 C C . LEU A 1 315 ? -28.868 15.843 26.147 1.00 93.12 315 LEU A C 1
ATOM 2394 O O . LEU A 1 315 ? -29.230 15.187 25.181 1.00 93.12 315 LEU A O 1
ATOM 2398 N N . GLU A 1 316 ? -28.935 17.173 26.141 1.00 93.19 316 GLU A N 1
ATOM 2399 C CA . GLU A 1 316 ? -29.493 17.960 25.036 1.00 93.19 316 GLU A CA 1
ATOM 2400 C C . GLU A 1 316 ? -28.614 17.931 23.781 1.00 93.19 316 GLU A C 1
ATOM 2402 O O . GLU A 1 316 ? -29.134 18.080 22.674 1.00 93.19 316 GLU A O 1
ATOM 2407 N N . ALA A 1 317 ? -27.304 17.741 23.953 1.00 92.88 317 ALA A N 1
ATOM 2408 C CA . ALA A 1 317 ? -26.322 17.710 22.873 1.00 92.88 317 ALA A CA 1
ATOM 2409 C C . ALA A 1 317 ? -26.053 16.295 22.323 1.00 92.88 317 ALA A C 1
ATOM 2411 O O . ALA A 1 317 ? -25.327 16.162 21.338 1.00 92.88 317 ALA A O 1
ATOM 2412 N N . MET A 1 318 ? -26.620 15.254 22.943 1.00 94.31 318 MET A N 1
ATOM 2413 C CA . MET A 1 318 ? -26.505 13.868 22.478 1.00 94.31 318 MET A CA 1
ATOM 2414 C C . MET A 1 318 ? -27.104 13.673 21.085 1.00 94.31 318 MET A C 1
ATOM 2416 O O . MET A 1 318 ? -28.027 14.385 20.667 1.00 94.31 318 MET A O 1
ATOM 2420 N N . GLU A 1 319 ? -26.632 12.642 20.387 1.00 92.19 319 GLU A N 1
ATOM 2421 C CA . GLU A 1 319 ? -27.214 12.229 19.120 1.00 92.19 319 GLU A CA 1
ATOM 2422 C C . GLU A 1 319 ? -28.721 11.913 19.327 1.00 92.19 319 GLU A C 1
ATOM 2424 O O . GLU A 1 319 ? -29.094 11.199 20.269 1.00 92.19 319 GLU A O 1
ATOM 2429 N N . PRO A 1 320 ? -29.630 12.460 18.490 1.00 91.75 320 PRO A N 1
ATOM 2430 C CA . PRO A 1 320 ? -31.074 12.371 18.721 1.00 91.75 320 PRO A CA 1
ATOM 2431 C C . PRO A 1 320 ? -31.651 10.957 18.893 1.00 91.75 320 PRO A C 1
ATOM 2433 O O . PRO A 1 320 ? -32.551 10.768 19.713 1.00 91.75 320 PRO A O 1
ATOM 2436 N N . ARG A 1 321 ? -31.169 9.971 18.134 1.00 91.50 321 ARG A N 1
ATOM 2437 C CA . ARG A 1 321 ? -31.558 8.554 18.201 1.00 91.50 321 ARG A CA 1
ATOM 2438 C C . ARG A 1 321 ? -31.000 7.881 19.452 1.00 91.50 321 ARG A C 1
ATOM 2440 O O . ARG A 1 321 ? -31.728 7.116 20.082 1.00 91.50 321 ARG A O 1
ATOM 2447 N N . VAL A 1 322 ? -29.764 8.187 19.849 1.00 92.19 322 VAL A N 1
ATOM 2448 C CA . VAL A 1 322 ? -29.172 7.694 21.105 1.00 92.19 322 VAL A CA 1
ATOM 2449 C C . VAL A 1 322 ? -29.973 8.219 22.297 1.00 92.19 322 VAL A C 1
ATOM 2451 O O . VAL A 1 322 ? -30.413 7.436 23.140 1.00 92.19 322 VAL A O 1
ATOM 2454 N N . ARG A 1 323 ? -30.274 9.521 22.316 1.00 92.50 323 ARG A N 1
ATOM 2455 C CA . ARG A 1 323 ? -31.121 10.158 23.334 1.00 92.50 323 ARG A CA 1
ATOM 2456 C C . ARG A 1 323 ? -32.536 9.576 23.377 1.00 92.50 323 ARG A C 1
ATOM 2458 O O . ARG A 1 323 ? -33.061 9.322 24.458 1.00 92.50 323 ARG A O 1
ATOM 2465 N N . ALA A 1 324 ? -33.154 9.344 22.217 1.00 89.94 324 ALA A N 1
ATOM 2466 C CA . ALA A 1 324 ? -34.474 8.719 22.134 1.00 89.94 324 ALA A CA 1
ATOM 2467 C C . ALA A 1 324 ? -34.464 7.275 22.666 1.00 89.94 324 ALA A C 1
ATOM 2469 O O . ALA A 1 324 ? -35.375 6.887 23.396 1.00 89.94 324 ALA A O 1
ATOM 2470 N N . SER A 1 325 ? -33.420 6.500 22.356 1.00 91.19 325 SER A N 1
ATOM 2471 C CA . SER A 1 325 ? -33.231 5.146 22.891 1.00 91.19 325 SER A CA 1
ATOM 2472 C C . SER A 1 325 ? -33.046 5.153 24.409 1.00 91.19 325 SER A C 1
ATOM 2474 O O . SER A 1 325 ? -33.695 4.362 25.093 1.00 91.19 325 SER A O 1
ATOM 2476 N N . MET A 1 326 ? -32.244 6.082 24.938 1.00 91.88 326 MET A N 1
ATOM 2477 C CA . MET A 1 326 ? -32.035 6.245 26.379 1.00 91.88 326 MET A CA 1
ATOM 2478 C C . MET A 1 326 ? -33.341 6.584 27.108 1.00 91.88 326 MET A C 1
ATOM 2480 O O . MET A 1 326 ? -33.639 5.994 28.142 1.00 91.88 326 MET A O 1
ATOM 2484 N N . ALA A 1 327 ? -34.163 7.477 26.547 1.00 89.12 327 ALA A N 1
ATOM 2485 C CA . ALA A 1 327 ? -35.469 7.824 27.112 1.00 89.12 327 ALA A CA 1
ATOM 2486 C C . ALA A 1 327 ? -36.478 6.662 27.062 1.00 89.12 327 ALA A C 1
ATOM 2488 O O . ALA A 1 327 ? -37.314 6.533 27.954 1.00 89.12 327 ALA A O 1
ATOM 2489 N N . ALA A 1 328 ? -36.407 5.820 26.027 1.00 85.81 328 ALA A N 1
ATOM 2490 C CA . ALA A 1 328 ? -37.280 4.660 25.868 1.00 85.81 328 ALA A CA 1
ATOM 2491 C C . ALA A 1 328 ? -36.879 3.464 26.751 1.00 85.81 328 ALA A C 1
ATOM 2493 O O . ALA A 1 328 ? -37.684 2.549 26.917 1.00 85.81 328 ALA A O 1
ATOM 2494 N N . GLY A 1 329 ? -35.649 3.438 27.281 1.00 78.81 329 GLY A N 1
ATOM 2495 C CA . GLY A 1 329 ? -35.145 2.346 28.121 1.00 78.81 329 GLY A CA 1
ATOM 2496 C C . GLY A 1 329 ? -35.093 0.984 27.416 1.00 78.81 329 GLY A C 1
ATOM 2497 O O . GLY A 1 329 ? -35.154 -0.045 28.080 1.00 78.81 329 GLY A O 1
ATOM 2498 N N . SER A 1 330 ? -35.030 0.959 26.078 1.00 65.75 330 SER A N 1
ATOM 2499 C CA . SER A 1 330 ? -35.050 -0.273 25.279 1.00 65.75 330 SER A CA 1
ATOM 2500 C C . SER A 1 330 ? -33.858 -0.341 24.328 1.00 65.75 330 SER A C 1
ATOM 2502 O O . SER A 1 330 ? -33.685 0.517 23.455 1.00 65.75 330 SER A O 1
ATOM 2504 N N . ALA A 1 331 ? -33.055 -1.399 24.484 1.00 57.28 331 ALA A N 1
ATOM 2505 C CA . ALA A 1 331 ? -31.896 -1.698 23.645 1.00 57.28 331 ALA A CA 1
ATOM 2506 C C . ALA A 1 331 ? -32.274 -2.199 22.237 1.00 57.28 331 ALA A C 1
ATOM 2508 O O . ALA A 1 331 ? -31.502 -2.034 21.293 1.00 57.28 331 ALA A O 1
ATOM 2509 N N . GLY A 1 332 ? -33.482 -2.751 22.069 1.00 57.28 332 GLY A N 1
ATOM 2510 C CA . GLY A 1 332 ? -33.884 -3.535 20.894 1.00 57.28 332 GLY A CA 1
ATOM 2511 C C . GLY A 1 332 ? -34.032 -2.782 19.564 1.00 57.28 332 GLY A C 1
ATOM 2512 O O . GLY A 1 332 ? -34.431 -3.400 18.587 1.00 57.28 332 GLY A O 1
ATOM 2513 N N . SER A 1 333 ? -33.734 -1.478 19.491 1.00 69.75 333 SER A N 1
ATOM 2514 C CA . SER A 1 333 ? -33.882 -0.691 18.250 1.00 69.75 333 SER A CA 1
ATOM 2515 C C . SER A 1 333 ? -32.762 0.312 17.959 1.00 69.75 333 SER A C 1
ATOM 2517 O O . SER A 1 333 ? -32.791 0.953 16.908 1.00 69.75 333 SER A O 1
ATOM 2519 N N . LEU A 1 334 ? -31.762 0.473 18.839 1.00 84.62 334 LEU A N 1
ATOM 2520 C CA . LEU A 1 334 ? -30.753 1.520 18.635 1.00 84.62 334 LEU A CA 1
ATOM 2521 C C . LEU A 1 334 ? -29.838 1.203 17.447 1.00 84.62 334 LEU A C 1
ATOM 2523 O O . LEU A 1 334 ? -29.647 2.056 16.583 1.00 84.62 334 LEU A O 1
ATOM 2527 N N . ALA A 1 335 ? -29.327 -0.029 17.363 1.00 83.25 335 ALA A N 1
ATOM 2528 C CA . ALA A 1 335 ? -28.484 -0.451 16.245 1.00 83.25 335 ALA A CA 1
ATOM 2529 C C . ALA A 1 335 ? -29.213 -0.303 14.897 1.00 83.25 335 ALA A C 1
ATOM 2531 O O . ALA A 1 335 ? -28.668 0.264 13.954 1.00 83.25 335 ALA A O 1
ATOM 2532 N N . GLU A 1 336 ? -30.469 -0.751 14.814 1.00 84.38 336 GLU A N 1
ATOM 2533 C CA . GLU A 1 336 ? -31.279 -0.640 13.597 1.00 84.38 336 GLU A CA 1
ATOM 2534 C C . GLU A 1 336 ? -31.560 0.822 13.226 1.00 84.38 336 GLU A C 1
ATOM 2536 O O . GLU A 1 336 ? -31.339 1.226 12.084 1.00 84.38 336 GLU A O 1
ATOM 2541 N N . SER A 1 337 ? -31.952 1.641 14.205 1.00 83.69 337 SER A N 1
ATOM 2542 C CA . SER A 1 337 ? -32.190 3.075 14.025 1.00 83.69 337 SER A CA 1
ATOM 2543 C C . SER A 1 337 ? -30.947 3.798 13.505 1.00 83.69 337 SER A C 1
ATOM 2545 O O . SER A 1 337 ? -31.038 4.595 12.569 1.00 83.69 337 SER A O 1
ATOM 2547 N N . LEU A 1 338 ? -29.763 3.490 14.040 1.00 85.06 338 LEU A N 1
ATOM 2548 C CA . LEU A 1 338 ? -28.502 4.097 13.607 1.00 85.06 338 LEU A CA 1
ATOM 2549 C C . LEU A 1 338 ? -28.094 3.677 12.184 1.00 85.06 338 LEU A C 1
ATOM 2551 O O . LEU A 1 338 ? -27.518 4.492 11.470 1.00 85.06 338 LEU A O 1
ATOM 2555 N N . ARG A 1 339 ? -28.452 2.468 11.725 1.00 82.75 339 ARG A N 1
ATOM 2556 C CA . ARG A 1 339 ? -28.126 1.979 10.368 1.00 82.75 339 ARG A CA 1
ATOM 2557 C C . ARG A 1 339 ? -29.002 2.541 9.244 1.00 82.75 339 ARG A C 1
ATOM 2559 O O . ARG A 1 339 ? -28.662 2.356 8.078 1.00 82.75 339 ARG A O 1
ATOM 2566 N N . THR A 1 340 ? -30.105 3.224 9.556 1.00 81.44 340 THR A N 1
ATOM 2567 C CA . THR A 1 340 ? -31.023 3.772 8.532 1.00 81.44 340 THR A CA 1
ATOM 2568 C C . THR A 1 340 ? -30.360 4.772 7.574 1.00 81.44 340 THR A C 1
ATOM 2570 O O . THR A 1 340 ? -30.834 4.953 6.453 1.00 81.44 340 THR A O 1
ATOM 2573 N N . GLU A 1 341 ? -29.240 5.378 7.974 1.00 79.69 341 GLU A N 1
ATOM 2574 C CA . GLU A 1 341 ? -28.384 6.190 7.109 1.00 79.69 341 GLU A CA 1
ATOM 2575 C C . GLU A 1 341 ? -26.993 5.551 7.024 1.00 79.69 341 GLU A C 1
ATOM 2577 O O . GLU A 1 341 ? -26.190 5.716 7.943 1.00 79.69 341 GLU A O 1
ATOM 2582 N N . PRO A 1 342 ? -26.688 4.795 5.954 1.00 77.75 342 PRO A N 1
ATOM 2583 C CA . PRO A 1 342 ? -25.392 4.148 5.830 1.00 77.75 342 PRO A CA 1
ATOM 2584 C C . PRO A 1 342 ? -24.292 5.190 5.620 1.00 77.75 342 PRO A C 1
ATOM 2586 O O . PRO A 1 342 ? -24.468 6.149 4.862 1.00 77.75 342 PRO A O 1
ATOM 2589 N N . PHE A 1 343 ? -23.137 4.950 6.244 1.00 85.06 343 PHE A N 1
ATOM 2590 C CA . PHE A 1 343 ? -21.928 5.729 6.006 1.00 85.06 343 PHE A CA 1
ATOM 2591 C C . PHE A 1 343 ? -21.593 5.747 4.509 1.00 85.06 343 PHE A C 1
ATOM 2593 O O . PHE A 1 343 ? -21.588 4.710 3.838 1.00 85.06 343 PHE A O 1
ATOM 2600 N N . ARG A 1 344 ? -21.323 6.942 3.978 1.00 85.69 344 ARG A N 1
ATOM 2601 C CA . ARG A 1 344 ? -20.924 7.141 2.584 1.00 85.69 344 ARG A CA 1
ATOM 2602 C C . ARG A 1 344 ? -19.458 7.515 2.544 1.00 85.69 344 ARG A C 1
ATOM 2604 O O . ARG A 1 344 ? -19.116 8.674 2.741 1.00 85.69 344 ARG A O 1
ATOM 2611 N N . ASP A 1 345 ? -18.620 6.532 2.249 1.00 84.44 345 ASP A N 1
ATOM 2612 C CA . ASP A 1 345 ? -17.181 6.729 2.130 1.00 84.44 345 ASP A CA 1
ATOM 2613 C C . ASP A 1 345 ? -16.847 7.715 0.988 1.00 84.44 345 ASP A C 1
ATOM 2615 O O . ASP A 1 345 ? -17.000 7.362 -0.190 1.00 84.44 345 ASP A O 1
ATOM 2619 N N . PRO A 1 346 ? -16.356 8.935 1.289 1.00 84.25 346 PRO A N 1
ATOM 2620 C CA . PRO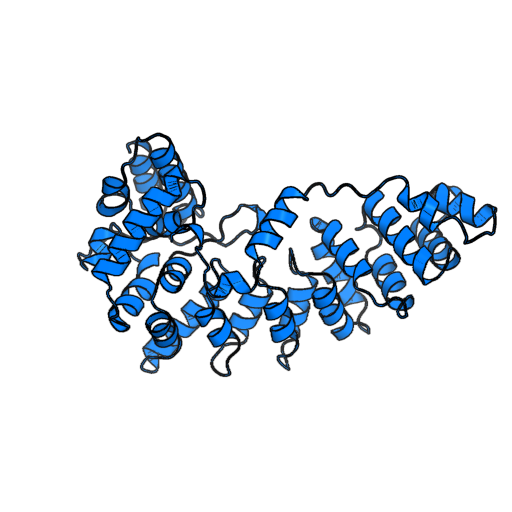 A 1 346 ? -15.976 9.896 0.255 1.00 84.25 346 PRO A CA 1
ATOM 2621 C C . PRO A 1 346 ? -14.781 9.410 -0.584 1.00 84.25 346 PRO A C 1
ATOM 2623 O O . PRO A 1 346 ? -14.555 9.914 -1.686 1.00 84.25 346 PRO A O 1
ATOM 2626 N N . TYR A 1 347 ? -14.038 8.407 -0.102 1.00 85.00 347 TYR A N 1
ATOM 2627 C CA . TYR A 1 347 ? -12.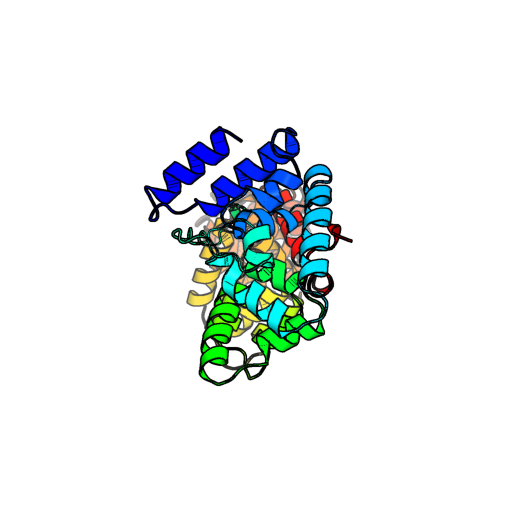855 7.838 -0.740 1.00 85.00 347 TYR A CA 1
ATOM 2628 C C . TYR A 1 347 ? -13.078 6.422 -1.286 1.00 85.00 347 TYR A C 1
ATOM 2630 O O . TYR A 1 347 ? -12.107 5.749 -1.648 1.00 85.00 347 TYR A O 1
ATOM 2638 N N . GLN A 1 348 ? -14.334 5.985 -1.451 1.00 86.31 348 GLN A N 1
ATOM 2639 C CA . GLN A 1 348 ? -14.669 4.620 -1.881 1.00 86.31 348 GLN A CA 1
ATOM 2640 C C . GLN A 1 348 ? -13.903 4.184 -3.142 1.00 86.31 348 GLN A C 1
ATOM 2642 O O . GLN A 1 348 ? -13.367 3.077 -3.206 1.00 86.31 348 GLN A O 1
ATOM 2647 N N . GLY A 1 349 ? -13.793 5.064 -4.143 1.00 83.94 349 GLY A N 1
ATOM 2648 C CA . GLY A 1 349 ? -13.060 4.773 -5.379 1.00 83.94 349 GLY A CA 1
ATOM 2649 C C . GLY A 1 349 ? -11.563 4.514 -5.158 1.00 83.94 349 GLY A C 1
ATOM 2650 O O . GLY A 1 349 ? -10.994 3.618 -5.785 1.00 83.94 349 GLY A O 1
ATOM 2651 N N . VAL A 1 350 ? -10.932 5.255 -4.242 1.00 82.81 350 VAL A N 1
ATOM 2652 C CA . VAL A 1 350 ? -9.519 5.072 -3.872 1.00 82.81 350 VAL A CA 1
ATOM 2653 C C . VAL A 1 350 ? -9.346 3.769 -3.099 1.00 82.81 350 VAL A C 1
ATOM 2655 O O . VAL A 1 350 ? -8.464 2.981 -3.435 1.00 82.81 350 VAL A O 1
ATOM 2658 N N . ASN A 1 351 ? -10.227 3.497 -2.135 1.00 83.81 351 ASN A N 1
ATOM 2659 C CA . ASN A 1 351 ? -10.185 2.291 -1.308 1.00 83.81 351 ASN A CA 1
ATOM 2660 C C . ASN A 1 351 ? -10.346 1.015 -2.146 1.00 83.81 351 ASN A C 1
ATOM 2662 O O . ASN A 1 351 ? -9.553 0.080 -2.016 1.00 83.81 351 ASN A O 1
ATOM 2666 N N . VAL A 1 352 ? -11.293 1.001 -3.090 1.00 85.94 352 VAL A N 1
ATOM 2667 C CA . VAL A 1 352 ? -11.479 -0.115 -4.033 1.00 85.94 352 VAL A CA 1
ATOM 2668 C C . VAL A 1 352 ? -10.246 -0.303 -4.925 1.00 85.94 352 VAL A C 1
ATOM 2670 O O . VAL A 1 352 ? -9.783 -1.431 -5.124 1.00 85.94 352 VAL A O 1
ATOM 2673 N N . ALA A 1 353 ? -9.674 0.787 -5.446 1.00 81.38 353 ALA A N 1
ATOM 2674 C CA . ALA A 1 353 ? -8.469 0.718 -6.270 1.00 81.38 353 ALA A CA 1
ATOM 2675 C C . ALA A 1 353 ? -7.255 0.197 -5.478 1.00 81.38 353 ALA A C 1
ATOM 2677 O O . ALA A 1 353 ? -6.516 -0.661 -5.976 1.00 81.38 353 ALA A O 1
ATOM 2678 N N . ALA A 1 354 ? -7.075 0.665 -4.241 1.00 83.62 354 ALA A N 1
ATOM 2679 C CA . ALA A 1 354 ? -6.022 0.218 -3.341 1.00 83.62 354 ALA A CA 1
ATOM 2680 C C . ALA A 1 354 ? -6.180 -1.270 -3.001 1.00 83.62 354 ALA A C 1
ATOM 2682 O O . ALA A 1 354 ? -5.231 -2.035 -3.179 1.00 83.62 354 ALA A O 1
ATOM 2683 N N . ALA A 1 355 ? -7.381 -1.718 -2.624 1.00 85.38 355 ALA A N 1
ATOM 2684 C CA . ALA A 1 355 ? -7.672 -3.126 -2.357 1.00 85.38 355 ALA A CA 1
ATOM 2685 C C . ALA A 1 355 ? -7.326 -4.024 -3.559 1.00 85.38 355 ALA A C 1
ATOM 2687 O O . ALA A 1 355 ? -6.669 -5.056 -3.407 1.00 85.38 355 ALA A O 1
ATOM 2688 N N . ALA A 1 356 ? -7.667 -3.597 -4.780 1.00 82.50 356 ALA A N 1
ATOM 2689 C CA . ALA A 1 356 ? -7.328 -4.334 -5.995 1.00 82.50 356 ALA A CA 1
ATOM 2690 C C . ALA A 1 356 ? -5.810 -4.447 -6.237 1.00 82.50 356 ALA A C 1
ATOM 2692 O O . ALA A 1 356 ? -5.363 -5.442 -6.818 1.00 82.50 356 ALA A O 1
ATOM 2693 N N . MET A 1 357 ? -5.023 -3.447 -5.817 1.00 79.25 357 MET A N 1
ATOM 2694 C CA . MET A 1 357 ? -3.555 -3.419 -5.917 1.00 79.25 357 MET A CA 1
ATOM 2695 C C . MET A 1 357 ? -2.852 -4.214 -4.810 1.00 79.25 357 MET A C 1
ATOM 2697 O O . MET A 1 357 ? -1.751 -4.708 -5.039 1.00 79.25 357 MET A O 1
ATOM 2701 N N . ARG A 1 358 ? -3.491 -4.370 -3.648 1.00 86.69 358 ARG A N 1
ATOM 2702 C CA . ARG A 1 358 ? -2.954 -5.043 -2.453 1.00 86.69 358 ARG A CA 1
ATOM 2703 C C . ARG A 1 358 ? -3.115 -6.561 -2.459 1.00 86.69 358 ARG A C 1
ATOM 2705 O O . ARG A 1 358 ? -2.787 -7.216 -1.475 1.00 86.69 358 ARG A O 1
ATOM 2712 N N . ARG A 1 359 ? -3.636 -7.161 -3.528 1.00 85.81 359 ARG A N 1
ATOM 2713 C CA . ARG A 1 359 ? -3.873 -8.608 -3.546 1.00 85.81 359 ARG A CA 1
ATOM 2714 C C . ARG A 1 359 ? -2.555 -9.388 -3.597 1.00 85.81 359 ARG A C 1
ATOM 2716 O O . ARG A 1 359 ? -1.674 -9.096 -4.404 1.00 85.81 359 ARG A O 1
ATOM 2723 N N . ALA A 1 360 ? -2.414 -10.395 -2.736 1.00 85.69 360 ALA A N 1
ATOM 2724 C CA . ALA A 1 360 ? -1.169 -11.154 -2.587 1.00 85.69 360 ALA A CA 1
ATOM 2725 C C . ALA A 1 360 ? -0.794 -11.977 -3.837 1.00 85.69 360 ALA A C 1
ATOM 2727 O O . ALA A 1 360 ? 0.388 -12.210 -4.100 1.00 85.69 360 ALA A O 1
ATOM 2728 N N . ASP A 1 361 ? -1.776 -12.388 -4.642 1.00 87.50 361 ASP A N 1
ATOM 2729 C CA . ASP A 1 361 ? -1.559 -13.064 -5.925 1.00 87.50 361 ASP A CA 1
ATOM 2730 C C . ASP A 1 361 ? -0.816 -12.168 -6.931 1.00 87.50 361 ASP A C 1
ATOM 2732 O O . ASP A 1 361 ? -0.001 -12.663 -7.719 1.00 87.50 361 ASP A O 1
ATOM 2736 N N . LEU A 1 362 ? -0.989 -10.842 -6.836 1.00 86.44 362 LEU A N 1
ATOM 2737 C CA . LEU A 1 362 ? -0.251 -9.881 -7.656 1.00 86.44 362 LEU A CA 1
ATOM 2738 C C . LEU A 1 362 ? 1.244 -9.849 -7.336 1.00 86.44 362 LEU A C 1
ATOM 2740 O O . LEU A 1 362 ? 2.014 -9.460 -8.202 1.00 86.44 362 LEU A O 1
ATOM 2744 N N . LEU A 1 363 ? 1.714 -10.333 -6.181 1.00 90.25 363 LEU A N 1
ATOM 2745 C CA . LEU A 1 363 ? 3.159 -10.391 -5.910 1.00 90.25 363 LEU A CA 1
ATOM 2746 C C . LEU A 1 363 ? 3.903 -11.292 -6.909 1.00 90.25 363 LEU A C 1
ATOM 2748 O O . LEU A 1 363 ? 5.065 -11.042 -7.231 1.00 90.25 363 LEU A O 1
ATOM 2752 N N . GLY A 1 364 ? 3.247 -12.347 -7.407 1.00 87.62 364 GLY A N 1
ATOM 2753 C CA . GLY A 1 364 ? 3.805 -13.221 -8.445 1.00 87.62 364 GLY A CA 1
ATOM 2754 C C . GLY A 1 364 ? 3.610 -12.686 -9.867 1.00 87.62 364 GLY A C 1
ATOM 2755 O O . GLY A 1 364 ? 4.285 -13.132 -10.795 1.00 87.62 364 GLY A O 1
ATOM 2756 N N . ARG A 1 365 ? 2.676 -11.747 -10.054 1.00 85.56 365 ARG A N 1
ATOM 2757 C CA . ARG A 1 365 ? 2.364 -11.100 -11.337 1.00 85.56 365 ARG A CA 1
ATOM 2758 C C . ARG A 1 365 ? 2.072 -9.611 -11.121 1.00 85.56 365 ARG A C 1
ATOM 2760 O O . ARG A 1 365 ? 0.932 -9.195 -11.298 1.00 85.56 365 ARG A O 1
ATOM 2767 N N . PRO A 1 366 ? 3.083 -8.811 -10.752 1.00 84.50 366 PRO A N 1
ATOM 2768 C CA . PRO A 1 366 ? 2.892 -7.411 -10.358 1.00 84.50 366 PRO A CA 1
ATOM 2769 C C . PRO A 1 366 ? 2.405 -6.489 -11.481 1.00 84.50 366 PRO A C 1
ATOM 2771 O O . PRO A 1 366 ? 1.819 -5.441 -11.218 1.00 84.50 366 PRO A O 1
ATOM 2774 N N . LEU A 1 367 ? 2.650 -6.880 -12.734 1.00 86.75 367 LEU A N 1
ATOM 2775 C CA . LEU A 1 367 ? 2.264 -6.154 -13.945 1.00 86.75 367 LEU A CA 1
ATOM 2776 C C . LEU A 1 367 ? 1.407 -7.069 -14.845 1.00 86.75 367 LEU A C 1
ATOM 2778 O O . LEU A 1 367 ? 1.842 -7.459 -15.929 1.00 86.75 367 LEU A O 1
ATOM 2782 N N . PRO A 1 368 ? 0.209 -7.492 -14.399 1.00 83.38 368 PRO A N 1
ATOM 2783 C CA . PRO A 1 368 ? -0.573 -8.525 -15.080 1.00 83.38 368 PRO A CA 1
ATOM 2784 C C . PRO A 1 368 ? -1.069 -8.096 -16.469 1.00 83.38 368 PRO A C 1
ATOM 2786 O O . PRO A 1 368 ? -1.273 -8.950 -17.324 1.00 83.38 368 PRO A O 1
ATOM 2789 N N . TRP A 1 369 ? -1.213 -6.792 -16.718 1.00 86.00 369 TRP A N 1
ATOM 2790 C CA . TRP A 1 369 ? -1.629 -6.233 -18.012 1.00 86.00 369 TRP A CA 1
ATOM 2791 C C . TRP A 1 369 ? -0.543 -6.283 -19.097 1.00 86.00 369 TRP A C 1
ATOM 2793 O O . TRP A 1 369 ? -0.847 -6.010 -20.255 1.00 86.00 369 TRP A O 1
ATOM 2803 N N . LEU A 1 370 ? 0.707 -6.625 -18.757 1.00 80.44 370 LEU A N 1
ATOM 2804 C CA . LEU A 1 370 ? 1.803 -6.747 -19.728 1.00 80.44 370 LEU A CA 1
ATOM 2805 C C . LEU A 1 370 ? 1.891 -8.125 -20.401 1.00 80.44 370 LEU A C 1
ATOM 2807 O O . LEU A 1 370 ? 2.779 -8.325 -21.227 1.00 80.44 370 LEU A O 1
ATOM 2811 N N . ARG A 1 371 ? 1.006 -9.068 -20.057 1.00 63.50 371 ARG A N 1
ATOM 2812 C CA . ARG A 1 371 ? 0.972 -10.408 -20.660 1.00 63.50 371 ARG A CA 1
ATOM 2813 C C . ARG A 1 371 ? 0.095 -10.486 -21.902 1.00 63.50 371 ARG A C 1
ATOM 2815 O O . ARG A 1 371 ? -0.820 -9.638 -22.061 1.00 63.50 371 ARG A O 1
#

Sequence (371 aa):
MADYHRAISHFQNHPGRAGGLTHLRTLTIRGVRAGTISPHEVLFRVRPAAVAVSILAERERQVADVGKLIAARITAAAGTDPERWSTLIDRVESWTGSLLSMLTDDADARPSLPPSRPNAWTGHLWRPANILLALAPAECARHFLTAGAVGTAVRRAGLAQRMAAFVPLSRALVEHTLSSRGSGRARLSLAANAFTPDAVLAELLRWVGEPAIATAVREHDFAGGAVRYEAFQAVRERPEAIRRSLAVLLEYGQQQFLDLLAAVPEDDAVGIHMLIKLAGDALDPDTRRAAYARLAEVCEAEAVWTLDLAYAGSLEAMEPRVRASMAAGSAGSLAESLRTEPFRDPYQGVNVAAAAMRRADLLGRPLPWLR

Foldseek 3Di:
DVVLVVLVVVCLVVLVDACSLVVSLVVQVVCQVVVVADLVCQQAPRWDQFSSLLLLQDQPPSSVVSNLVLLVVLCVLQPQPLVSLLQCLLCSQQRTGGNNCSSVVVHDPGGGRHQHDDDLVVPRFDGSSQSSLLSHDPVSNLCSQPDDDPVSNVSSLVVLLVNLLGDDAAPSSLVSCLDPNRDPSSLLSNLLRLQAALVSLLSSLPPPDCLSSLLSNCLRQQHAQQSNLSSCVVCVVPLVSLLVSLLNCLVQPLVRLLRNLVNPDLQPLVSLLSNLLSNQPSHDPLSNLSSQLSSCVRPFLVSVLVSQCVRQVHLVSGDPLSSVCVVVVDRVCSSVVSPPDHDDRPCVVSNVVSNVSNDPVCNNVVSVSSD